Protein AF-A0A958H3H6-F1 (afdb_monomer_lite)

Sequence (353 aa):
DLYDGDAETQSLELVAISPRLEQQECDFCSGDFAAEGELLNAAPRQSARQQSAESVDNPIWQDIQTRWALLIYGETDDFYQIWLLGKPDLLVIDDWGRRIGYDQGEFVNEIPGAATTNMRIFQQSTGLDKDKSPVLRIPVGLSFEVIADATLMEEAGSSDISIIGPGYYLDVSDMYLEPGDVESIAIYIDKSRHQLTYYTDYSESPDIELGLETDEADYAMMVRATELTGEEDAFDIGLDTDTNEFILNTSYNTEPSTYEIYVLQIDDEGERVFGASDVVMEPDNTAYIPFTEFDEDAAALRVDFDYENDGEIDEMFELPDVTDEIDFYAEENAGDEQLEEDDSNIEEEDDGK

Secondary structure (DSSP, 8-state):
---EEETTTTEEE--------S----TT-------------------TTTT-------HHHHHHHHHHHHHHSSS-TTEEEEEEESSSEEEEEETTS-EEEEETTEEEE-STT-EEE---TT--S-S--TTSPPEEEEETT--EEEEEE-TT-SS-EEEEEEEE-SSEEEEEEEEEE-TT-EEEEEEEEETTEEEEEEE-SSSSPPEEEEEEE-SS-EEEEEEEEEE--STT-EEEEEEETTTTEEEEE-TT-SS-EEEEEEEEEE-SS-EEEEEEEEEEE-TT-EEEEETT-B-TT-SEEEEEEESTT-SS--EEEEEEB-TTT--TTHHHHHSSGGGSSGGG---------

Structure (mmCIF, N/CA/C/O backbone):
data_AF-A0A958H3H6-F1
#
_entry.id   AF-A0A958H3H6-F1
#
loop_
_atom_site.group_PDB
_atom_site.id
_atom_site.type_symbol
_atom_site.label_atom_id
_atom_site.label_alt_id
_atom_site.label_comp_id
_atom_site.label_asym_id
_atom_site.label_entity_id
_atom_site.label_seq_id
_atom_site.pdbx_PDB_ins_code
_atom_site.Cartn_x
_atom_site.Cartn_y
_atom_site.Cartn_z
_atom_site.occupancy
_atom_site.B_iso_or_equiv
_atom_site.auth_seq_id
_atom_site.auth_comp_id
_atom_site.auth_asym_id
_atom_site.auth_atom_id
_atom_site.pdbx_PDB_model_num
ATOM 1 N N . ASP A 1 1 ? 31.054 -15.228 35.091 1.00 47.91 1 ASP A N 1
ATOM 2 C CA . ASP A 1 1 ? 29.693 -15.085 35.627 1.00 47.91 1 ASP A CA 1
ATOM 3 C C . ASP A 1 1 ? 28.871 -14.297 34.630 1.00 47.91 1 ASP A C 1
ATOM 5 O O . ASP A 1 1 ? 29.399 -13.374 34.030 1.00 47.91 1 ASP A O 1
ATOM 9 N N . LEU A 1 2 ? 27.681 -14.812 34.324 1.00 56.22 2 LEU A N 1
ATOM 10 C CA . LEU A 1 2 ? 26.907 -14.532 33.106 1.00 56.22 2 LEU A CA 1
ATOM 11 C C . LEU A 1 2 ? 25.847 -13.434 33.314 1.00 56.22 2 LEU A C 1
ATOM 13 O O . LEU A 1 2 ? 25.102 -13.135 32.394 1.00 56.22 2 LEU A O 1
ATOM 17 N N . TYR A 1 3 ? 25.773 -12.869 34.519 1.00 57.75 3 TYR A N 1
ATOM 18 C CA . TYR A 1 3 ? 24.790 -11.870 34.927 1.00 57.75 3 TYR A CA 1
ATOM 19 C C . TYR A 1 3 ? 25.398 -11.029 36.054 1.00 57.75 3 TYR A C 1
ATOM 21 O O . TYR A 1 3 ? 25.974 -11.611 36.981 1.00 57.75 3 TYR A O 1
ATOM 29 N N . ASP A 1 4 ? 25.261 -9.704 35.981 1.00 56.41 4 ASP A N 1
ATOM 30 C CA . ASP A 1 4 ? 25.475 -8.799 37.114 1.00 56.41 4 ASP A CA 1
ATOM 31 C C . ASP A 1 4 ? 24.148 -8.102 37.437 1.00 56.41 4 ASP A C 1
ATOM 33 O O . ASP A 1 4 ? 23.373 -7.742 36.545 1.00 56.41 4 ASP A O 1
ATOM 37 N N . GLY A 1 5 ? 23.833 -8.001 38.721 1.00 73.88 5 GLY A N 1
ATOM 38 C CA . GLY A 1 5 ? 22.549 -7.487 39.168 1.00 73.88 5 GLY A CA 1
ATOM 39 C C . GLY A 1 5 ? 22.570 -7.079 40.630 1.00 73.88 5 GLY A C 1
ATOM 40 O O . GLY A 1 5 ? 23.199 -7.728 41.469 1.00 73.88 5 GLY A O 1
ATOM 41 N N . ASP A 1 6 ? 21.832 -6.014 40.930 1.00 72.44 6 ASP A N 1
ATOM 42 C CA . ASP A 1 6 ? 21.684 -5.460 42.271 1.00 72.44 6 ASP A CA 1
ATOM 43 C C . ASP A 1 6 ? 20.206 -5.513 42.685 1.00 72.44 6 ASP A C 1
ATOM 45 O O . ASP A 1 6 ? 19.305 -4.952 42.055 1.00 72.44 6 ASP A O 1
ATOM 49 N N . ALA A 1 7 ? 19.950 -6.257 43.761 1.00 69.88 7 ALA A N 1
ATOM 50 C CA . ALA A 1 7 ? 18.611 -6.488 44.280 1.00 69.88 7 ALA A CA 1
ATOM 51 C C . ALA A 1 7 ? 18.027 -5.270 45.017 1.00 69.88 7 ALA A C 1
ATOM 53 O O . ALA A 1 7 ? 16.809 -5.206 45.188 1.00 69.88 7 ALA A O 1
ATOM 54 N N . GLU A 1 8 ? 18.856 -4.323 45.466 1.00 56.41 8 GLU A N 1
ATOM 55 C CA . GLU A 1 8 ? 18.391 -3.090 46.109 1.00 56.41 8 GLU A CA 1
ATOM 56 C C . GLU A 1 8 ? 17.906 -2.068 45.077 1.00 56.41 8 GLU A C 1
ATOM 58 O O . GLU A 1 8 ? 16.905 -1.390 45.311 1.00 56.41 8 GLU A O 1
ATOM 63 N N . THR A 1 9 ? 18.560 -2.001 43.918 1.00 73.81 9 THR A N 1
ATOM 64 C CA . THR A 1 9 ? 18.190 -1.105 42.810 1.00 73.81 9 THR A CA 1
ATOM 65 C C . THR A 1 9 ? 17.225 -1.744 41.812 1.00 73.81 9 THR A C 1
ATOM 67 O O . THR A 1 9 ? 16.696 -1.046 40.953 1.00 73.81 9 THR A O 1
ATOM 70 N N . GLN A 1 10 ? 16.983 -3.056 41.920 1.00 69.88 10 GLN A N 1
ATOM 71 C CA . GLN A 1 10 ? 16.228 -3.859 40.949 1.00 69.88 10 GLN A CA 1
ATOM 72 C C . GLN A 1 10 ? 16.789 -3.781 39.521 1.00 69.88 10 GLN A C 1
ATOM 74 O O . GLN A 1 10 ? 16.056 -3.990 38.555 1.00 69.88 10 GLN A O 1
ATOM 79 N N . SER A 1 11 ? 18.089 -3.511 39.377 1.00 57.59 11 SER A N 1
ATOM 80 C CA . SER A 1 11 ? 18.752 -3.501 38.077 1.00 57.59 11 SER A CA 1
ATOM 81 C C . SER A 1 11 ? 19.343 -4.872 37.768 1.00 57.59 11 SER A C 1
ATOM 83 O O . SER A 1 11 ? 20.064 -5.453 38.583 1.00 57.59 11 SER A O 1
ATOM 85 N N . LEU A 1 12 ? 19.052 -5.372 36.571 1.00 67.06 12 LEU A N 1
ATOM 86 C CA . LEU A 1 12 ? 19.686 -6.543 35.981 1.00 67.06 12 LEU A CA 1
ATOM 87 C C . LEU A 1 12 ? 20.314 -6.099 34.665 1.00 67.06 12 LEU A C 1
ATOM 89 O O . LEU A 1 12 ? 19.598 -5.647 33.774 1.00 67.06 12 LEU A O 1
ATOM 93 N N . GLU A 1 13 ? 21.632 -6.225 34.550 1.00 51.16 13 GLU A N 1
ATOM 94 C CA . GLU A 1 13 ? 22.343 -5.887 33.323 1.00 51.16 13 GLU A CA 1
ATOM 95 C C . GLU A 1 13 ? 22.643 -7.171 32.543 1.00 51.16 13 GLU A C 1
ATOM 97 O O . GLU A 1 13 ? 23.326 -8.083 33.020 1.00 51.16 13 GLU A O 1
ATOM 102 N N . LEU A 1 14 ? 22.081 -7.256 31.336 1.00 55.03 14 LEU A N 1
ATOM 103 C CA . LEU A 1 14 ? 22.316 -8.342 30.391 1.00 55.03 14 LEU A CA 1
ATOM 104 C C . LEU A 1 14 ? 23.214 -7.812 29.279 1.00 55.03 14 LEU A C 1
ATOM 106 O O . LEU A 1 14 ? 22.742 -7.153 28.358 1.00 55.03 14 LEU A O 1
ATOM 110 N N . VAL A 1 15 ? 24.512 -8.098 29.354 1.00 51.50 15 VAL A N 1
ATOM 111 C CA . VAL A 1 15 ? 25.421 -7.754 28.258 1.00 51.50 15 VAL A CA 1
ATOM 112 C C . VAL A 1 15 ? 25.295 -8.831 27.184 1.00 51.50 15 VAL A C 1
ATOM 114 O O . VAL A 1 15 ? 25.621 -9.998 27.427 1.00 51.50 15 VAL A O 1
ATOM 117 N N . ALA A 1 16 ? 24.825 -8.454 25.995 1.00 42.84 16 ALA A N 1
ATOM 118 C CA . ALA A 1 16 ? 24.859 -9.325 24.829 1.00 42.84 16 ALA A CA 1
ATOM 119 C C . ALA A 1 16 ? 26.327 -9.597 24.461 1.00 42.84 16 ALA A C 1
ATOM 121 O O . ALA A 1 16 ? 27.015 -8.764 23.875 1.00 42.84 16 ALA A O 1
ATOM 122 N N . ILE A 1 17 ? 26.841 -10.766 24.844 1.00 45.38 17 ILE A N 1
ATOM 123 C CA . ILE A 1 17 ? 28.084 -11.279 24.268 1.00 45.38 17 ILE A CA 1
ATOM 124 C C . ILE A 1 17 ? 27.802 -11.589 22.799 1.00 45.38 17 ILE A C 1
ATOM 126 O O . ILE A 1 17 ? 26.874 -12.338 22.504 1.00 45.38 17 ILE A O 1
ATOM 130 N N . SER A 1 18 ? 28.588 -10.977 21.911 1.00 47.47 18 SER A N 1
ATOM 131 C CA . SER A 1 18 ? 28.512 -11.065 20.449 1.00 47.47 18 SER A CA 1
ATOM 132 C C . SER A 1 18 ? 28.069 -12.450 19.949 1.00 47.47 18 SER A C 1
ATOM 134 O O . SER A 1 18 ? 28.518 -13.457 20.516 1.00 47.47 18 SER A O 1
ATOM 136 N N . PRO A 1 19 ? 27.238 -12.535 18.890 1.00 40.19 19 PRO A N 1
ATOM 137 C CA . PRO A 1 19 ? 26.750 -13.809 18.375 1.00 40.19 19 PRO A CA 1
ATOM 138 C C . PRO A 1 19 ? 27.934 -14.736 18.082 1.00 40.19 19 PRO A C 1
ATOM 140 O O . PRO A 1 19 ? 28.814 -14.436 17.275 1.00 40.19 19 PRO A O 1
ATOM 143 N N . ARG A 1 20 ? 27.993 -15.869 18.789 1.00 43.00 20 ARG A N 1
ATOM 144 C CA . ARG A 1 20 ? 28.963 -16.920 18.486 1.00 43.00 20 ARG A CA 1
ATOM 145 C C . ARG A 1 20 ? 28.540 -17.549 17.161 1.00 43.00 20 ARG A C 1
ATOM 147 O O . ARG A 1 20 ? 27.604 -18.335 17.141 1.00 43.00 20 ARG A O 1
ATOM 154 N N . LEU A 1 21 ? 29.253 -17.228 16.083 1.00 50.47 21 LEU A N 1
ATOM 155 C CA . LEU A 1 21 ? 29.109 -17.820 14.742 1.00 50.47 21 LEU A CA 1
ATOM 156 C C . LEU A 1 21 ? 29.530 -19.304 14.661 1.00 50.47 21 LEU A C 1
ATOM 158 O O . LEU A 1 21 ? 29.731 -19.839 13.575 1.00 50.47 21 LEU A O 1
ATOM 162 N N . GLU A 1 22 ? 29.664 -19.996 15.791 1.00 50.41 22 GLU A N 1
ATOM 163 C CA . GLU A 1 22 ? 29.976 -21.422 15.818 1.00 50.41 22 GLU A CA 1
ATOM 164 C C . GLU A 1 22 ? 28.814 -22.200 16.433 1.00 50.41 22 GLU A C 1
ATOM 166 O O . GLU A 1 22 ? 28.300 -21.864 17.505 1.00 50.41 22 GLU A O 1
ATOM 171 N N . GLN A 1 23 ? 28.415 -23.263 15.732 1.00 53.94 23 GLN A N 1
ATOM 172 C CA . GLN A 1 23 ? 27.419 -24.229 16.173 1.00 53.94 23 GLN A CA 1
ATOM 173 C C . GLN A 1 23 ? 27.830 -24.784 17.542 1.00 53.94 23 GLN A C 1
ATOM 175 O O . GLN A 1 23 ? 28.865 -25.437 17.671 1.00 53.94 23 GLN A O 1
ATOM 180 N N . GLN A 1 24 ? 27.043 -24.500 18.582 1.00 58.28 24 GLN A N 1
ATOM 181 C CA . GLN A 1 24 ? 27.364 -24.976 19.925 1.00 58.28 24 GLN A CA 1
ATOM 182 C C . GLN A 1 24 ? 27.271 -26.503 19.977 1.00 58.28 24 GLN A C 1
ATOM 184 O O . GLN A 1 24 ? 26.258 -27.086 19.584 1.00 58.28 24 GLN A O 1
ATOM 189 N N . GLU A 1 25 ? 28.325 -27.150 20.481 1.00 55.81 25 GLU A N 1
ATOM 190 C CA . GLU A 1 25 ? 28.303 -28.581 20.780 1.00 55.81 25 GLU A CA 1
ATOM 191 C C . GLU A 1 25 ? 27.166 -28.875 21.768 1.00 55.81 25 GLU A C 1
ATOM 193 O O . GLU A 1 25 ? 27.157 -28.424 22.914 1.00 55.81 25 GLU A O 1
ATOM 198 N N . CYS A 1 26 ? 26.167 -29.625 21.305 1.00 67.06 26 CYS A N 1
ATOM 199 C CA . CYS A 1 26 ? 25.044 -30.043 22.127 1.00 67.06 26 CYS A CA 1
ATOM 200 C C . CYS A 1 26 ? 25.456 -31.226 23.017 1.00 67.06 26 CYS A C 1
ATOM 202 O O . CYS A 1 26 ? 25.324 -32.388 22.626 1.00 67.06 26 CYS A O 1
ATOM 204 N N . ASP A 1 27 ? 25.888 -30.946 24.247 1.00 59.41 27 ASP A N 1
ATOM 205 C CA . ASP A 1 27 ? 26.256 -31.972 25.241 1.00 59.41 27 ASP A CA 1
ATOM 206 C C . ASP A 1 27 ? 25.100 -32.935 25.601 1.00 59.41 27 ASP A C 1
ATOM 208 O O . ASP A 1 27 ? 25.325 -34.032 26.116 1.00 59.41 27 ASP A O 1
ATOM 212 N N . PHE A 1 28 ? 23.851 -32.567 25.293 1.00 66.38 28 PHE A N 1
ATOM 213 C CA . PHE A 1 28 ? 22.654 -33.364 25.591 1.00 66.38 28 PHE A CA 1
ATOM 214 C C . PHE A 1 28 ? 22.126 -34.182 24.405 1.00 66.38 28 PHE A C 1
ATOM 216 O O . PHE A 1 28 ? 21.201 -34.975 24.573 1.00 66.38 28 PHE A O 1
ATOM 223 N N . CYS A 1 29 ? 22.722 -34.039 23.220 1.00 67.69 29 CYS A N 1
ATOM 224 C CA . CYS A 1 29 ? 22.257 -34.702 22.003 1.00 67.69 29 CYS A CA 1
ATOM 225 C C . CYS A 1 29 ? 22.839 -36.121 21.812 1.00 67.69 29 CYS A C 1
ATOM 227 O O . CYS A 1 29 ? 22.539 -36.784 20.825 1.00 67.69 29 CYS A O 1
ATOM 229 N N . SER A 1 30 ? 23.631 -36.632 22.762 1.00 55.44 30 SER A N 1
ATOM 230 C CA . SER A 1 30 ? 24.248 -37.972 22.702 1.00 55.44 30 SER A CA 1
ATOM 231 C C . SER A 1 30 ? 23.379 -39.105 23.284 1.00 55.44 30 SER A C 1
ATOM 233 O O . SER A 1 30 ? 23.883 -40.155 23.684 1.00 55.44 30 SER A O 1
ATOM 235 N N . GLY A 1 31 ? 22.056 -38.923 23.328 1.00 50.53 31 GLY A N 1
ATOM 236 C CA . GLY A 1 31 ? 21.114 -39.973 23.713 1.00 50.53 31 GLY A CA 1
ATOM 237 C C . GLY A 1 31 ? 20.704 -40.838 22.522 1.00 50.53 31 GLY A C 1
ATOM 238 O O . GLY A 1 31 ? 19.871 -40.417 21.726 1.00 50.53 31 GLY A O 1
ATOM 239 N N . ASP A 1 32 ? 21.254 -42.052 22.434 1.00 54.94 32 ASP A N 1
ATOM 240 C CA . ASP A 1 32 ? 20.860 -43.103 21.484 1.00 54.94 32 ASP A CA 1
ATOM 241 C C . ASP A 1 32 ? 19.343 -43.383 21.530 1.00 54.94 32 ASP A C 1
ATOM 243 O O . ASP A 1 32 ? 18.858 -44.203 22.314 1.00 54.94 32 ASP A O 1
ATOM 247 N N . PHE A 1 33 ? 18.592 -42.754 20.630 1.00 45.00 33 PHE A N 1
ATOM 248 C CA . PHE A 1 33 ? 17.278 -43.224 20.205 1.00 45.00 33 PHE A CA 1
ATOM 249 C C . PHE A 1 33 ? 17.356 -43.604 18.730 1.00 45.00 33 PHE A C 1
ATOM 251 O O . PHE A 1 33 ? 17.056 -42.823 17.833 1.00 45.00 33 PHE A O 1
ATOM 258 N N . ALA A 1 34 ? 17.775 -44.844 18.484 1.00 46.44 34 ALA A N 1
ATOM 259 C CA . ALA A 1 34 ? 17.597 -45.485 17.195 1.00 46.44 34 ALA A CA 1
ATOM 260 C C . ALA A 1 34 ? 16.100 -45.764 16.974 1.00 46.44 34 ALA A C 1
ATOM 262 O O . ALA A 1 34 ? 15.526 -46.657 17.601 1.00 46.44 34 ALA A O 1
ATOM 263 N N . ALA A 1 35 ? 15.479 -45.014 16.067 1.00 44.25 35 ALA A N 1
ATOM 264 C CA . ALA A 1 35 ? 14.239 -45.401 15.412 1.00 44.25 35 ALA A CA 1
ATOM 265 C C . ALA A 1 35 ? 14.406 -45.168 13.907 1.00 44.25 35 ALA A C 1
ATOM 267 O O . ALA A 1 35 ? 14.536 -44.040 13.442 1.00 44.25 35 ALA A O 1
ATOM 268 N N . GLU A 1 36 ? 14.465 -46.274 13.169 1.00 41.97 36 GLU A N 1
ATOM 269 C CA . GLU A 1 36 ? 14.496 -46.312 11.712 1.00 41.97 36 GLU A CA 1
ATOM 270 C C . GLU A 1 36 ? 13.183 -45.748 11.150 1.00 41.97 36 GLU A C 1
ATOM 272 O O . GLU A 1 36 ? 12.098 -46.256 11.439 1.00 41.97 36 GLU A O 1
ATOM 277 N N . GLY A 1 37 ? 13.294 -44.706 10.332 1.00 35.06 37 GLY A N 1
ATOM 278 C CA . GLY A 1 37 ? 12.193 -44.128 9.573 1.00 35.06 37 GLY A CA 1
ATOM 279 C C . GLY A 1 37 ? 12.745 -43.251 8.458 1.00 35.06 37 GLY A C 1
ATOM 280 O O . GLY A 1 37 ? 13.055 -42.089 8.687 1.00 35.06 37 GLY A O 1
ATOM 281 N N . GLU A 1 38 ? 12.903 -43.829 7.266 1.00 44.53 38 GLU A N 1
ATOM 282 C CA . GLU A 1 38 ? 13.168 -43.104 6.019 1.00 44.53 38 GLU A CA 1
ATOM 283 C C . GLU A 1 38 ? 12.061 -42.072 5.768 1.00 44.53 38 GLU A C 1
ATOM 285 O O . GLU A 1 38 ? 10.958 -42.432 5.355 1.00 44.53 38 GLU A O 1
ATOM 290 N N . LEU A 1 39 ? 12.367 -40.792 5.974 1.00 34.66 39 LEU A N 1
ATOM 291 C CA . LEU A 1 39 ? 11.635 -39.670 5.395 1.00 34.66 39 LEU A CA 1
ATOM 292 C C . LEU A 1 39 ? 12.632 -38.608 4.921 1.00 34.66 39 LEU A C 1
ATOM 294 O O . LEU A 1 39 ? 13.698 -38.410 5.495 1.00 34.66 39 LEU A O 1
ATOM 298 N N . LEU A 1 40 ? 12.277 -38.015 3.788 1.00 36.44 40 LEU A N 1
ATOM 299 C CA . LEU A 1 40 ? 13.056 -37.133 2.931 1.00 36.44 40 LEU A CA 1
ATOM 300 C C . LEU A 1 40 ? 13.650 -35.938 3.697 1.00 36.44 40 LEU A C 1
ATOM 302 O O . LEU A 1 40 ? 12.915 -35.121 4.242 1.00 36.44 40 LEU A O 1
ATOM 306 N N . ASN A 1 41 ? 14.979 -35.812 3.677 1.00 31.55 41 ASN A N 1
ATOM 307 C CA . ASN A 1 41 ? 15.684 -34.607 4.109 1.00 31.55 41 ASN A CA 1
ATOM 308 C C . ASN A 1 41 ? 15.435 -33.477 3.097 1.00 31.55 41 ASN A C 1
ATOM 310 O O . ASN A 1 41 ? 16.077 -33.441 2.046 1.00 31.55 41 ASN A O 1
ATOM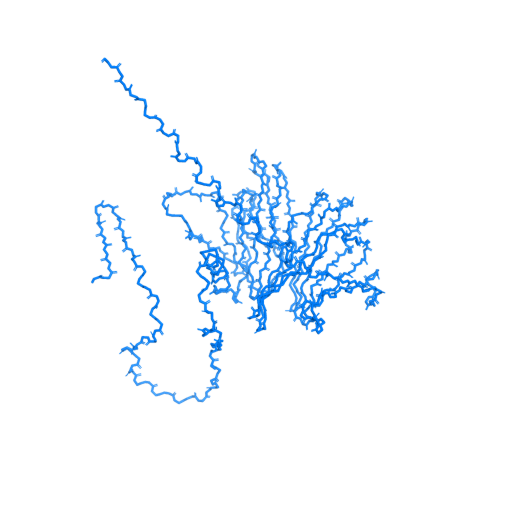 314 N N . ALA A 1 42 ? 14.545 -32.544 3.428 1.00 34.09 42 ALA A N 1
ATOM 315 C CA . ALA A 1 42 ? 14.672 -31.164 2.976 1.00 34.09 42 ALA A CA 1
ATOM 316 C C . ALA A 1 42 ? 15.618 -30.463 3.961 1.00 34.09 42 ALA A C 1
ATOM 318 O O . ALA A 1 42 ? 15.320 -30.358 5.149 1.00 34.09 42 ALA A O 1
ATOM 319 N N . ALA A 1 43 ? 16.802 -30.079 3.490 1.00 31.81 43 ALA A N 1
ATOM 320 C CA . ALA A 1 43 ? 17.715 -29.254 4.269 1.00 31.81 43 ALA A CA 1
ATOM 321 C C . ALA A 1 43 ? 17.153 -27.821 4.358 1.00 31.81 43 ALA A C 1
ATOM 323 O O . ALA A 1 43 ? 16.625 -27.340 3.352 1.00 31.81 43 ALA A O 1
ATOM 324 N N . PRO A 1 44 ? 17.281 -27.126 5.502 1.00 33.31 44 PRO A N 1
ATOM 325 C CA . PRO A 1 44 ? 17.027 -25.692 5.551 1.00 33.31 44 PRO A CA 1
ATOM 326 C C . PRO A 1 44 ? 18.001 -24.982 4.600 1.00 33.31 44 PRO A C 1
ATOM 328 O O . PRO A 1 44 ? 19.210 -25.230 4.635 1.00 33.31 44 PRO A O 1
ATOM 331 N N . ARG A 1 45 ? 17.458 -24.143 3.711 1.00 38.44 45 ARG A N 1
ATOM 332 C CA . ARG A 1 45 ? 18.225 -23.288 2.800 1.00 38.44 45 ARG A CA 1
ATOM 333 C C . ARG A 1 45 ? 18.921 -22.212 3.635 1.00 38.44 45 ARG A C 1
ATOM 335 O O . ARG A 1 45 ? 18.307 -21.225 4.005 1.00 38.44 45 ARG A O 1
ATOM 342 N N . GLN A 1 46 ? 20.195 -22.414 3.954 1.00 34.88 46 GLN A N 1
ATOM 343 C CA . GLN A 1 46 ? 21.077 -21.298 4.284 1.00 34.88 46 GLN A CA 1
ATOM 344 C C . GLN A 1 46 ? 21.534 -20.693 2.955 1.00 34.88 46 GLN A C 1
ATOM 346 O O . GLN A 1 46 ? 22.229 -21.362 2.185 1.00 34.88 46 GLN A O 1
ATOM 351 N N . SER A 1 47 ? 21.089 -19.474 2.655 1.00 40.28 47 SER A N 1
ATOM 352 C CA . SER A 1 47 ? 21.549 -18.719 1.492 1.00 40.28 47 SER A CA 1
ATOM 353 C C . SER A 1 47 ? 23.050 -18.432 1.623 1.00 40.28 47 SER A C 1
ATOM 355 O O . SER A 1 47 ? 23.588 -18.163 2.697 1.00 40.28 47 SER A O 1
ATOM 357 N N . ALA A 1 48 ? 23.766 -18.548 0.507 1.00 37.34 48 ALA A N 1
ATOM 358 C CA . ALA A 1 48 ? 25.221 -18.444 0.440 1.00 37.34 48 ALA A CA 1
ATOM 359 C C . ALA A 1 48 ? 25.745 -16.987 0.408 1.00 37.34 48 ALA A C 1
ATOM 361 O O . ALA A 1 48 ? 26.900 -16.777 0.044 1.00 37.34 48 ALA A O 1
ATOM 362 N N . ARG A 1 49 ? 24.941 -15.981 0.793 1.00 44.88 49 ARG A N 1
ATOM 363 C CA . ARG A 1 49 ? 25.302 -14.546 0.712 1.00 44.88 49 ARG A CA 1
ATOM 364 C C . ARG A 1 49 ? 26.128 -14.018 1.902 1.00 44.88 49 ARG A C 1
ATOM 366 O O . ARG A 1 49 ? 26.571 -12.878 1.886 1.00 44.88 49 ARG A O 1
ATOM 373 N N . GLN A 1 50 ? 26.455 -14.840 2.903 1.00 39.19 50 GLN A N 1
ATOM 374 C CA . GLN A 1 50 ? 27.143 -14.372 4.120 1.00 39.19 50 GLN A CA 1
ATOM 375 C C . GLN A 1 50 ? 28.669 -14.129 3.990 1.00 39.19 50 GLN A C 1
ATOM 377 O O . GLN A 1 50 ? 29.347 -14.012 5.009 1.00 39.19 50 GLN A O 1
ATOM 382 N N . GLN A 1 51 ? 29.254 -14.093 2.782 1.00 35.44 51 GLN A N 1
ATOM 383 C CA . GLN A 1 51 ? 30.722 -14.021 2.622 1.00 35.44 51 GLN A CA 1
ATOM 384 C C . GLN A 1 51 ? 31.288 -12.927 1.699 1.00 35.44 51 GLN A C 1
ATOM 386 O O . GLN A 1 51 ? 32.501 -12.936 1.491 1.00 35.44 51 GLN A O 1
ATOM 391 N N . SER A 1 52 ? 30.511 -11.957 1.204 1.00 38.38 52 SER A N 1
ATOM 392 C CA . SER A 1 52 ? 31.089 -10.883 0.363 1.00 38.38 52 SER A CA 1
ATOM 393 C C . SER A 1 52 ? 30.707 -9.440 0.692 1.00 38.38 52 SER A C 1
ATOM 395 O O . SER A 1 52 ? 31.112 -8.555 -0.055 1.00 38.38 52 SER A O 1
ATOM 397 N N . ALA A 1 53 ? 30.044 -9.156 1.814 1.00 37.09 53 ALA A N 1
ATOM 398 C CA . ALA A 1 53 ? 29.934 -7.776 2.288 1.00 37.09 53 ALA A CA 1
ATOM 399 C C . ALA A 1 53 ? 31.279 -7.333 2.896 1.00 37.09 53 ALA A C 1
ATOM 401 O O . ALA A 1 53 ? 31.560 -7.554 4.077 1.00 37.09 53 ALA A O 1
ATOM 402 N N . GLU A 1 54 ? 32.158 -6.760 2.070 1.00 35.50 54 GLU A N 1
ATOM 403 C CA . GLU A 1 54 ? 33.210 -5.881 2.576 1.00 35.50 54 GLU A CA 1
ATOM 404 C C . GLU A 1 54 ? 32.539 -4.733 3.346 1.00 35.50 54 GLU A C 1
ATOM 406 O O . GLU A 1 54 ? 31.544 -4.164 2.909 1.00 35.50 54 GLU A O 1
ATOM 411 N N . SER A 1 55 ? 33.062 -4.459 4.538 1.00 39.91 55 SER A N 1
ATOM 412 C CA . SER A 1 55 ? 32.518 -3.551 5.546 1.00 39.91 55 SER A CA 1
ATOM 413 C C . SER A 1 55 ? 32.141 -2.177 4.986 1.00 39.91 55 SER A C 1
ATOM 415 O O . SER A 1 55 ? 33.014 -1.331 4.766 1.00 39.91 55 SER A O 1
ATOM 417 N N . VAL A 1 56 ? 30.842 -1.928 4.850 1.00 39.19 56 VAL A N 1
ATOM 418 C CA . VAL A 1 56 ? 30.299 -0.572 4.862 1.00 39.19 56 VAL A CA 1
ATOM 419 C C . VAL A 1 56 ? 30.095 -0.215 6.336 1.00 39.19 56 VAL A C 1
ATOM 421 O O . VAL A 1 56 ? 29.103 -0.592 6.952 1.00 39.19 56 VAL A O 1
ATOM 424 N N . ASP A 1 57 ? 31.084 0.452 6.937 1.00 36.78 57 ASP A N 1
ATOM 425 C CA . ASP A 1 57 ? 30.996 1.040 8.285 1.00 36.78 57 ASP A CA 1
ATOM 426 C C . ASP A 1 57 ? 30.083 2.282 8.245 1.00 36.78 57 ASP A C 1
ATOM 428 O O . ASP A 1 57 ? 30.523 3.407 8.482 1.00 36.78 57 ASP A O 1
ATOM 432 N N . ASN A 1 58 ? 28.816 2.099 7.877 1.00 40.19 58 ASN A N 1
ATOM 433 C CA . ASN A 1 58 ? 27.814 3.151 7.939 1.00 40.19 58 ASN A CA 1
ATOM 434 C C . ASN A 1 58 ? 26.700 2.705 8.912 1.00 40.19 58 ASN A C 1
ATOM 436 O O . ASN A 1 58 ? 26.017 1.719 8.635 1.00 40.19 58 ASN A O 1
ATOM 440 N N . PRO A 1 59 ? 26.548 3.378 10.071 1.00 36.97 59 PRO A N 1
ATOM 441 C CA . PRO A 1 59 ? 25.608 2.988 11.127 1.00 36.97 59 PRO A CA 1
ATOM 442 C C . PRO A 1 59 ? 24.139 2.981 10.675 1.00 36.97 59 PRO A C 1
ATOM 444 O O . PRO A 1 59 ? 23.351 2.235 11.247 1.00 36.97 59 PRO A O 1
ATOM 447 N N . ILE A 1 60 ? 23.802 3.711 9.608 1.00 41.53 60 ILE A N 1
ATOM 448 C CA . ILE A 1 60 ? 22.465 3.765 8.993 1.00 41.53 60 ILE A CA 1
ATOM 449 C C . ILE A 1 60 ? 22.060 2.387 8.437 1.00 41.53 60 ILE A C 1
ATOM 451 O O . ILE A 1 60 ? 20.951 1.910 8.661 1.00 41.53 60 ILE A O 1
ATOM 455 N N . TRP A 1 61 ? 23.007 1.660 7.832 1.00 38.12 61 TRP A N 1
ATOM 456 C CA . TRP A 1 61 ? 22.763 0.308 7.312 1.00 38.12 61 TRP A CA 1
ATOM 457 C C . TRP A 1 61 ? 22.549 -0.725 8.412 1.00 38.12 61 TRP A C 1
ATOM 459 O O . TRP A 1 61 ? 21.911 -1.748 8.176 1.00 38.12 61 TRP A O 1
ATOM 469 N N . GLN A 1 62 ? 23.075 -0.480 9.615 1.00 40.56 62 GLN A N 1
ATOM 470 C CA . GLN A 1 62 ? 22.831 -1.370 10.742 1.00 40.56 62 GLN A CA 1
ATOM 471 C C . GLN A 1 62 ? 21.425 -1.183 11.304 1.00 40.56 62 GLN A C 1
ATOM 473 O O . GLN A 1 62 ? 20.849 -2.183 11.715 1.00 40.56 62 GLN A O 1
ATOM 478 N N . ASP A 1 63 ? 20.853 0.023 11.296 1.00 44.53 63 ASP A N 1
ATOM 479 C CA . ASP A 1 63 ? 19.494 0.252 11.804 1.00 44.53 63 ASP A CA 1
ATOM 480 C C . ASP A 1 63 ? 18.423 -0.260 10.830 1.00 44.53 63 ASP A C 1
ATOM 482 O O . ASP A 1 63 ? 17.537 -1.012 11.237 1.00 44.53 63 ASP A O 1
ATOM 486 N N . ILE A 1 64 ? 18.596 -0.014 9.526 1.00 43.69 64 ILE A N 1
ATOM 487 C CA . ILE A 1 64 ? 17.706 -0.518 8.466 1.00 43.69 64 ILE A CA 1
ATOM 488 C C . ILE A 1 64 ? 17.780 -2.044 8.377 1.00 43.69 64 ILE A C 1
ATOM 490 O O . ILE A 1 64 ? 16.751 -2.706 8.488 1.00 43.69 64 ILE A O 1
ATOM 494 N N . GLN A 1 65 ? 18.976 -2.652 8.315 1.00 47.09 65 GLN A N 1
ATOM 495 C CA . GLN A 1 65 ? 19.070 -4.117 8.391 1.00 47.09 65 GLN A CA 1
ATOM 496 C C . GLN A 1 65 ? 18.533 -4.663 9.713 1.00 47.09 65 GLN A C 1
ATOM 498 O O . GLN A 1 65 ? 18.056 -5.788 9.732 1.00 47.09 65 GLN A O 1
ATOM 503 N N . THR A 1 66 ? 18.578 -3.910 10.815 1.00 45.09 66 THR A N 1
ATOM 504 C CA . THR A 1 66 ? 18.000 -4.361 12.086 1.00 45.09 66 THR A CA 1
ATOM 505 C C . THR A 1 66 ? 16.473 -4.276 12.065 1.00 45.09 66 THR A C 1
ATOM 507 O O . THR A 1 66 ? 15.845 -5.233 12.509 1.00 45.09 66 THR A O 1
ATOM 510 N N . ARG A 1 67 ? 15.857 -3.224 11.503 1.00 49.97 67 ARG A N 1
ATOM 511 C CA . ARG A 1 67 ? 14.394 -3.122 11.327 1.00 49.97 67 ARG A CA 1
ATOM 512 C C . ARG A 1 67 ? 13.895 -4.156 10.320 1.00 49.97 67 ARG A C 1
ATOM 514 O O . ARG A 1 67 ? 13.035 -4.951 10.683 1.00 49.97 67 ARG A O 1
ATOM 521 N N . TRP A 1 68 ? 14.507 -4.267 9.143 1.00 48.09 68 TRP A N 1
ATOM 522 C CA . TRP A 1 68 ? 14.179 -5.290 8.143 1.00 48.09 68 TRP A CA 1
ATOM 523 C C . TRP A 1 68 ? 14.413 -6.714 8.675 1.00 48.09 68 TRP A C 1
ATOM 525 O O . TRP A 1 68 ? 13.529 -7.567 8.574 1.00 48.09 68 TRP A O 1
ATOM 535 N N . ALA A 1 69 ? 15.534 -6.978 9.362 1.00 45.22 69 ALA A N 1
ATOM 536 C CA . ALA A 1 69 ? 15.782 -8.297 9.950 1.00 45.22 69 ALA A CA 1
ATOM 537 C C . ALA A 1 69 ? 14.870 -8.625 11.151 1.00 45.22 69 ALA A C 1
ATOM 539 O O . ALA A 1 69 ? 14.685 -9.799 11.465 1.00 45.22 69 ALA A O 1
ATOM 540 N N . LEU A 1 70 ? 14.285 -7.635 11.838 1.00 45.28 70 LEU A N 1
ATOM 541 C CA . LEU A 1 70 ? 13.302 -7.859 12.912 1.00 45.28 70 LEU A CA 1
ATOM 542 C C . LEU A 1 70 ? 11.859 -7.944 12.402 1.00 45.28 70 LEU A C 1
ATOM 544 O O . LEU A 1 70 ? 11.065 -8.669 13.004 1.00 45.28 70 LEU A O 1
ATOM 548 N N . LEU A 1 71 ? 11.522 -7.231 11.325 1.00 49.50 71 LEU A N 1
ATOM 549 C CA . LEU A 1 71 ? 10.189 -7.224 10.718 1.00 49.50 71 LEU A CA 1
ATOM 550 C C . LEU A 1 71 ? 9.948 -8.502 9.896 1.00 49.50 71 LEU A C 1
ATOM 552 O O . LEU A 1 71 ? 8.865 -9.075 9.989 1.00 49.50 71 LEU A O 1
ATOM 556 N N . ILE A 1 72 ? 10.966 -9.013 9.192 1.00 50.38 72 ILE A N 1
ATOM 557 C CA . ILE A 1 72 ? 10.807 -10.130 8.242 1.00 50.38 72 ILE A CA 1
ATOM 558 C C . ILE A 1 72 ? 11.146 -11.505 8.852 1.00 50.38 72 ILE A C 1
ATOM 560 O O . ILE A 1 72 ? 10.506 -12.497 8.519 1.00 50.38 72 ILE A O 1
ATOM 564 N N . TYR A 1 73 ? 12.067 -11.603 9.822 1.00 47.38 73 TYR A N 1
ATOM 565 C CA . TYR A 1 73 ? 12.463 -12.905 10.410 1.00 47.38 73 TYR A CA 1
ATOM 566 C C . TYR A 1 73 ? 11.652 -13.313 11.655 1.00 47.38 73 TYR A C 1
ATOM 568 O O . TYR A 1 73 ? 12.015 -14.255 12.371 1.00 47.38 73 TYR A O 1
ATOM 576 N N . GLY A 1 74 ? 10.555 -12.607 11.938 1.00 48.88 74 GLY A N 1
ATOM 577 C CA . GLY A 1 74 ? 9.540 -13.052 12.889 1.00 48.88 74 GLY A CA 1
ATOM 578 C C . GLY A 1 74 ? 8.718 -14.206 12.313 1.00 48.88 74 GLY A C 1
ATOM 579 O O . GLY A 1 74 ? 8.590 -14.348 11.109 1.00 48.88 74 GLY A O 1
ATOM 580 N N . GLU A 1 75 ? 8.143 -15.041 13.174 1.00 51.19 75 GLU A N 1
ATOM 581 C CA . GLU A 1 75 ? 7.265 -16.173 12.829 1.00 51.19 75 GLU A CA 1
ATOM 582 C C . GLU A 1 75 ? 5.926 -15.659 12.218 1.00 51.19 75 GLU A C 1
ATOM 584 O O . GLU A 1 75 ? 4.870 -15.708 12.861 1.00 51.19 75 GLU A O 1
ATOM 589 N N . THR A 1 76 ? 5.977 -15.057 11.021 1.00 60.69 76 THR A N 1
ATOM 590 C CA . THR A 1 76 ? 4.841 -14.467 10.278 1.00 60.69 76 THR A CA 1
ATOM 591 C C . THR A 1 76 ? 4.144 -15.468 9.368 1.00 60.69 76 THR A C 1
ATOM 593 O O . THR A 1 76 ? 3.043 -15.178 8.912 1.00 60.69 76 THR A O 1
ATOM 596 N N . ASP A 1 77 ? 4.701 -16.669 9.178 1.00 73.44 77 ASP A N 1
ATOM 597 C CA . ASP A 1 77 ? 4.143 -17.707 8.294 1.00 73.44 77 ASP A CA 1
ATOM 598 C C . ASP A 1 77 ? 2.650 -17.994 8.545 1.00 73.44 77 ASP A C 1
ATOM 600 O O . ASP A 1 77 ? 1.915 -18.340 7.622 1.00 73.44 77 ASP A O 1
ATOM 604 N N . ASP A 1 78 ? 2.189 -17.822 9.789 1.00 90.19 78 ASP A N 1
ATOM 605 C CA . ASP A 1 78 ? 0.807 -18.091 10.191 1.00 90.19 78 ASP A CA 1
ATOM 606 C C . ASP A 1 78 ? -0.060 -16.826 10.361 1.00 90.19 78 ASP A C 1
ATOM 608 O O . ASP A 1 78 ? -1.288 -16.939 10.463 1.00 90.19 78 ASP A O 1
ATOM 612 N N . PHE A 1 79 ? 0.536 -15.626 10.429 1.00 93.50 79 PHE A N 1
ATOM 613 C CA . PHE A 1 79 ? -0.189 -14.387 10.734 1.00 93.50 79 PHE A CA 1
ATOM 614 C C . PHE A 1 79 ? 0.359 -13.156 10.009 1.00 93.50 79 PHE A C 1
ATOM 616 O O . PHE A 1 79 ? 1.554 -12.881 10.078 1.00 93.50 79 PHE A O 1
ATOM 623 N N . TYR A 1 80 ? -0.548 -12.322 9.498 1.00 94.44 80 TYR A N 1
ATOM 624 C CA . TYR A 1 80 ? -0.270 -10.907 9.276 1.00 94.44 80 TYR A CA 1
ATOM 625 C C . TYR A 1 80 ? -0.076 -10.201 10.617 1.00 94.44 80 TYR A C 1
ATOM 627 O O . TYR A 1 80 ? -0.855 -10.427 11.551 1.00 94.44 80 TYR A O 1
ATOM 635 N N . GLN A 1 81 ? 0.929 -9.337 10.716 1.00 94.75 81 GLN A N 1
ATOM 636 C CA . GLN A 1 81 ? 1.068 -8.387 11.817 1.00 94.75 81 GLN A CA 1
ATOM 637 C C . GLN A 1 81 ? 0.627 -7.010 11.345 1.00 94.75 81 GLN A C 1
ATOM 639 O O . GLN A 1 81 ? 1.114 -6.548 10.323 1.00 94.75 81 GLN A O 1
ATOM 644 N N . ILE A 1 82 ? -0.260 -6.360 12.090 1.00 95.88 82 ILE A N 1
ATOM 645 C CA . ILE A 1 82 ? -0.749 -5.017 11.776 1.00 95.88 82 ILE A CA 1
ATOM 646 C C . ILE A 1 82 ? -0.329 -4.092 12.907 1.00 95.88 82 ILE A C 1
ATOM 648 O O . ILE A 1 82 ? -0.643 -4.336 14.080 1.00 95.88 82 ILE A O 1
ATOM 652 N N . TRP A 1 83 ? 0.414 -3.063 12.535 1.00 94.69 83 TRP A N 1
ATOM 653 C CA . TRP A 1 83 ? 0.980 -2.054 13.406 1.00 94.69 83 TRP A CA 1
ATOM 654 C C . TRP A 1 83 ? 0.301 -0.726 13.117 1.00 94.69 83 TRP A C 1
ATOM 656 O O . TRP A 1 83 ? -0.037 -0.436 11.976 1.00 94.69 83 TRP A O 1
ATOM 666 N N . LEU A 1 84 ? 0.115 0.064 14.168 1.00 93.38 84 LEU A N 1
ATOM 667 C CA . LEU A 1 84 ? -0.291 1.454 14.054 1.00 93.38 84 LEU A CA 1
ATOM 668 C C . LEU A 1 84 ? 0.698 2.297 14.855 1.00 93.38 84 LEU A C 1
ATOM 670 O O . LEU A 1 84 ? 0.848 2.093 16.067 1.00 93.38 84 LEU A O 1
ATOM 674 N N . LEU A 1 85 ? 1.344 3.241 14.181 1.00 90.50 85 LEU A N 1
ATOM 675 C CA . LEU A 1 85 ? 2.063 4.347 14.800 1.00 90.50 85 LEU A CA 1
ATOM 676 C C . LEU A 1 85 ? 1.182 5.587 14.692 1.00 90.50 85 LEU A C 1
ATOM 678 O O . LEU A 1 85 ? 0.875 6.036 13.602 1.00 90.50 85 LEU A O 1
ATOM 682 N N . GLY A 1 86 ? 0.741 6.134 15.822 1.00 90.44 86 GLY A N 1
ATOM 683 C CA . GLY A 1 86 ? -0.149 7.292 15.814 1.00 90.44 86 GLY A CA 1
ATOM 684 C C . GLY A 1 86 ? -1.129 7.293 16.976 1.00 90.44 86 GLY A C 1
ATOM 685 O O . GLY A 1 86 ? -0.995 6.512 17.921 1.00 90.44 86 GLY A O 1
ATOM 686 N N . LYS A 1 87 ? -2.102 8.205 16.905 1.00 91.38 87 LYS A N 1
ATOM 687 C CA . LYS A 1 87 ? -3.165 8.377 17.907 1.00 91.38 87 LYS A CA 1
ATOM 688 C C . LYS A 1 87 ? -4.531 7.728 17.603 1.00 91.38 87 LYS A C 1
ATOM 690 O O . LYS A 1 87 ? -5.276 7.613 18.577 1.00 91.38 87 LYS A O 1
ATOM 695 N N . PRO A 1 88 ? -4.928 7.371 16.361 1.00 94.38 88 PRO A N 1
ATOM 696 C CA . PRO A 1 88 ? -6.272 6.849 16.133 1.00 94.38 88 PRO A CA 1
ATOM 697 C C . PRO A 1 88 ? -6.445 5.464 16.770 1.00 94.38 88 PRO A C 1
ATOM 699 O O . PRO A 1 88 ? -5.479 4.778 17.115 1.00 94.38 88 PRO A O 1
ATOM 702 N N . ASP A 1 89 ? -7.693 5.040 16.918 1.00 95.00 89 ASP A N 1
ATOM 703 C CA . ASP A 1 89 ? -8.016 3.666 17.280 1.00 95.00 89 ASP A CA 1
ATOM 704 C C . ASP A 1 89 ? -7.850 2.769 16.038 1.00 95.00 89 ASP A C 1
ATOM 706 O O . ASP A 1 89 ? -8.358 3.075 14.961 1.00 95.00 89 ASP A O 1
ATOM 710 N N . LEU A 1 90 ? -7.139 1.644 16.184 1.00 96.06 90 LEU A N 1
ATOM 711 C CA . LEU A 1 90 ? -6.996 0.641 15.123 1.00 96.06 90 LEU A CA 1
ATOM 712 C C . LEU A 1 90 ? -8.085 -0.427 15.254 1.00 96.06 90 LEU A C 1
ATOM 714 O O . LEU A 1 90 ? -8.169 -1.095 16.293 1.00 96.06 90 LEU A O 1
ATOM 718 N N . LEU A 1 91 ? -8.847 -0.658 14.187 1.00 97.81 91 LEU A N 1
ATOM 719 C CA . LEU A 1 91 ? -9.848 -1.721 14.101 1.00 97.81 91 LEU A CA 1
ATOM 720 C C . LEU A 1 91 ? -9.667 -2.531 12.818 1.00 97.81 91 LEU A C 1
ATOM 722 O O . LEU A 1 91 ? -9.483 -1.979 11.746 1.00 97.81 91 LEU A O 1
ATOM 726 N N . VAL A 1 92 ? -9.754 -3.854 12.923 1.00 98.38 92 VAL A N 1
ATOM 727 C CA . VAL A 1 92 ? -9.721 -4.767 11.776 1.00 98.38 92 VAL A CA 1
ATOM 728 C C . VAL A 1 92 ? -11.024 -5.544 11.713 1.00 98.38 92 VAL A C 1
ATOM 730 O O . VAL A 1 92 ? -11.460 -6.097 12.730 1.00 98.38 92 VAL A O 1
ATOM 733 N N . ILE A 1 93 ? -11.626 -5.613 10.527 1.00 98.50 93 ILE A N 1
ATOM 734 C CA . ILE A 1 93 ? -12.892 -6.304 10.261 1.00 98.50 93 ILE A CA 1
ATOM 735 C C . ILE A 1 93 ? -12.683 -7.330 9.144 1.00 98.50 93 ILE A C 1
ATOM 737 O O . ILE A 1 93 ? -12.195 -6.988 8.078 1.00 98.50 93 ILE A O 1
ATOM 741 N N . ASP A 1 94 ? -13.049 -8.594 9.361 1.00 97.62 94 ASP A N 1
ATOM 742 C CA . ASP A 1 94 ? -12.997 -9.604 8.291 1.00 97.62 94 ASP A CA 1
ATOM 743 C C . ASP A 1 94 ? -14.278 -9.663 7.441 1.00 97.62 94 ASP A C 1
ATOM 745 O O . ASP A 1 94 ? -15.312 -9.105 7.806 1.00 97.62 94 ASP A O 1
ATOM 749 N N . ASP A 1 95 ? -14.251 -10.434 6.348 1.00 96.50 95 ASP A N 1
ATOM 750 C CA . ASP A 1 95 ? -15.391 -10.637 5.430 1.00 96.50 95 ASP A CA 1
ATOM 751 C C . ASP A 1 95 ? -16.688 -11.143 6.096 1.00 96.50 95 ASP A C 1
ATOM 753 O O . ASP A 1 95 ? -17.774 -11.099 5.506 1.00 96.50 95 ASP A O 1
ATOM 757 N N . TRP A 1 96 ? -16.610 -11.676 7.320 1.00 97.06 96 TRP A N 1
ATOM 758 C CA . TRP A 1 96 ? -17.777 -12.120 8.087 1.00 97.06 96 TRP A CA 1
ATOM 759 C C . TRP A 1 96 ? -18.276 -11.066 9.084 1.00 97.06 96 TRP A C 1
ATOM 761 O O . TRP A 1 96 ? -19.205 -11.353 9.848 1.00 97.06 96 TRP A O 1
ATOM 771 N N . GLY A 1 97 ? -17.688 -9.868 9.080 1.00 97.88 97 GLY A N 1
ATOM 772 C CA . GLY A 1 97 ? -17.999 -8.763 9.981 1.00 97.88 97 GLY A CA 1
ATOM 773 C C . GLY A 1 97 ? -17.501 -8.978 11.410 1.00 97.88 97 GLY A C 1
ATOM 774 O O . GLY A 1 97 ? -18.050 -8.383 12.338 1.00 97.88 97 GLY A O 1
ATOM 775 N N . ARG A 1 98 ? -16.530 -9.877 11.623 1.00 98.56 98 ARG A N 1
ATOM 776 C CA . ARG A 1 98 ? -15.921 -10.110 12.943 1.00 98.56 98 ARG A CA 1
ATOM 777 C C . ARG A 1 98 ? -14.746 -9.161 13.115 1.00 98.56 98 ARG A C 1
ATOM 779 O O . ARG A 1 98 ? -14.051 -8.865 12.150 1.00 98.56 98 ARG A O 1
ATOM 786 N N . ARG A 1 99 ? -14.517 -8.717 14.349 1.00 98.50 99 ARG A N 1
ATOM 787 C CA . ARG A 1 99 ? -13.645 -7.572 14.627 1.00 98.50 99 ARG A CA 1
ATOM 788 C C . ARG A 1 99 ? -12.482 -7.905 15.549 1.00 98.50 99 ARG A C 1
ATOM 790 O O . ARG A 1 99 ? -12.626 -8.741 16.440 1.00 98.50 99 ARG A O 1
ATOM 797 N N . ILE A 1 100 ? -11.362 -7.213 15.404 1.00 98.12 100 ILE A N 1
ATOM 798 C CA . ILE A 1 100 ? -10.296 -7.156 16.409 1.00 98.12 100 ILE A CA 1
ATOM 799 C C . ILE A 1 100 ? -9.674 -5.762 16.426 1.00 98.12 100 ILE A C 1
ATOM 801 O O . ILE A 1 100 ? -9.422 -5.201 15.369 1.00 98.12 100 ILE A O 1
ATOM 805 N N . GLY A 1 101 ? -9.432 -5.203 17.609 1.00 96.44 101 GLY A N 1
ATOM 806 C CA . GLY A 1 101 ? -8.958 -3.823 17.752 1.00 96.44 101 GLY A CA 1
ATOM 807 C C . GLY A 1 101 ? -9.867 -3.011 18.665 1.00 96.44 101 GLY A C 1
ATOM 808 O O . GLY A 1 101 ? -10.587 -3.594 19.479 1.00 96.44 101 GLY A O 1
ATOM 809 N N . TYR A 1 102 ? -9.822 -1.688 18.559 1.00 95.50 102 TYR A N 1
ATOM 810 C CA . TYR A 1 102 ? -10.654 -0.778 19.345 1.00 95.50 102 TYR A CA 1
ATOM 811 C C . TYR A 1 102 ? -11.889 -0.347 18.551 1.00 95.50 102 TYR A C 1
ATOM 813 O O . TYR A 1 102 ? -11.783 0.172 17.451 1.00 95.50 102 TYR A O 1
ATOM 821 N N . ASP A 1 103 ? -13.071 -0.582 19.116 1.00 95.19 103 ASP A N 1
ATOM 822 C CA . ASP A 1 103 ? -14.357 -0.118 18.595 1.00 95.19 103 ASP A CA 1
ATOM 823 C C . ASP A 1 103 ? -14.924 0.894 19.591 1.00 95.19 103 ASP A C 1
ATOM 825 O O . ASP A 1 103 ? -15.325 0.525 20.700 1.00 95.19 103 ASP A O 1
ATOM 829 N N . GLN A 1 104 ? -14.901 2.179 19.227 1.00 90.31 104 GLN A N 1
ATOM 830 C CA . GLN A 1 104 ? -15.326 3.285 20.096 1.00 90.31 104 GLN A CA 1
ATOM 831 C C . GLN A 1 104 ? -14.609 3.268 21.462 1.00 90.31 104 GLN A C 1
ATOM 833 O O . GLN A 1 104 ? -15.235 3.429 22.517 1.00 90.31 104 GLN A O 1
ATOM 838 N N . GLY A 1 105 ? -13.291 3.032 21.456 1.00 89.31 105 GLY A N 1
ATOM 839 C CA . GLY A 1 105 ? -12.456 2.934 22.655 1.00 89.31 105 GLY A CA 1
ATOM 840 C C . GLY A 1 105 ? -12.600 1.631 23.456 1.00 89.31 105 GLY A C 1
ATOM 841 O O . GLY A 1 105 ? -11.918 1.456 24.472 1.00 89.31 105 GLY A O 1
ATOM 842 N N . GLU A 1 106 ? -13.459 0.691 23.041 1.00 92.31 106 GLU A N 1
ATOM 843 C CA . GLU A 1 106 ? -13.558 -0.639 23.648 1.00 92.31 106 GLU A CA 1
ATOM 844 C C . GLU A 1 106 ? -12.811 -1.683 22.814 1.00 92.31 106 GLU A C 1
ATOM 846 O O . GLU A 1 106 ? -13.110 -1.912 21.646 1.00 92.31 106 GLU A O 1
ATOM 851 N N . PHE A 1 107 ? -11.853 -2.375 23.433 1.00 93.69 107 PHE A N 1
ATOM 852 C CA . PHE A 1 107 ? -11.123 -3.434 22.744 1.00 93.69 107 PHE A CA 1
ATOM 853 C C . PHE A 1 107 ? -11.999 -4.682 22.525 1.00 93.69 107 PHE A C 1
ATOM 855 O O . PHE A 1 107 ? -12.511 -5.272 23.486 1.00 93.69 107 PHE A O 1
ATOM 862 N N . VAL A 1 108 ? -12.095 -5.140 21.276 1.00 97.00 108 VAL A N 1
ATOM 863 C CA . VAL A 1 108 ? -12.808 -6.349 20.839 1.00 97.00 108 VAL A CA 1
ATOM 864 C C . VAL A 1 108 ? -11.848 -7.359 20.197 1.00 97.00 108 VAL A C 1
ATOM 866 O O . VAL A 1 108 ? -10.801 -7.002 19.666 1.00 97.00 108 VAL A O 1
ATOM 869 N N . ASN A 1 109 ? -12.189 -8.650 20.262 1.00 97.62 109 ASN A N 1
ATOM 870 C CA . ASN A 1 109 ? -11.506 -9.714 19.517 1.00 97.62 109 ASN A CA 1
ATOM 871 C C . ASN A 1 109 ? -12.481 -10.876 19.258 1.00 97.62 109 ASN A C 1
ATOM 8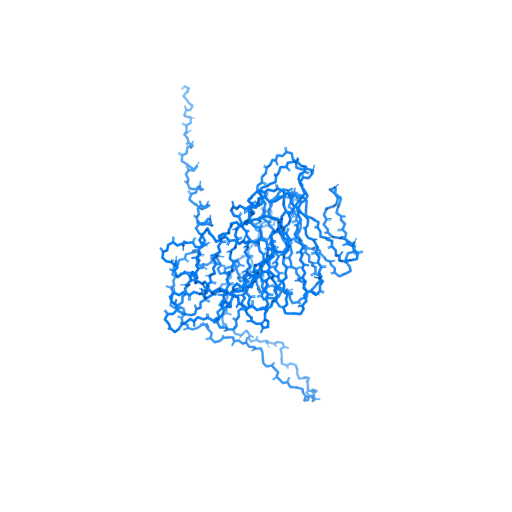73 O O . ASN A 1 109 ? -12.779 -11.682 20.143 1.00 97.62 109 ASN A O 1
ATOM 877 N N . GLU A 1 110 ? -13.007 -10.920 18.041 1.00 98.44 110 GLU A N 1
ATOM 878 C CA . GLU A 1 110 ? -14.064 -11.812 17.567 1.00 98.44 110 GLU A CA 1
ATOM 879 C C . GLU A 1 110 ? -13.594 -12.686 16.388 1.00 98.44 110 GLU A C 1
ATOM 881 O O . GLU A 1 110 ? -14.258 -13.678 16.065 1.00 98.44 110 GLU A O 1
ATOM 886 N N . ILE A 1 111 ? -12.459 -12.350 15.758 1.00 98.25 111 ILE A N 1
ATOM 887 C CA . ILE A 1 111 ? -11.872 -13.093 14.634 1.00 98.25 111 ILE A CA 1
ATOM 888 C C . ILE A 1 111 ? -11.202 -14.378 15.167 1.00 98.25 111 ILE A C 1
ATOM 890 O O . ILE A 1 111 ? -10.254 -14.313 15.952 1.00 98.25 111 ILE A O 1
ATOM 894 N N . PRO A 1 112 ? -11.649 -15.585 14.771 1.00 97.62 112 PRO A N 1
ATOM 895 C CA . PRO A 1 112 ? -11.065 -16.838 15.232 1.00 97.62 112 PRO A CA 1
ATOM 896 C C . PRO A 1 112 ? -9.592 -16.962 14.853 1.00 97.62 112 PRO A C 1
ATOM 898 O O . PRO A 1 112 ? -9.231 -16.861 13.687 1.00 97.62 112 PRO A O 1
ATOM 901 N N . GLY A 1 113 ? -8.755 -17.250 15.847 1.00 96.19 113 GLY A N 1
ATOM 902 C CA . GLY A 1 113 ? -7.310 -17.371 15.665 1.00 96.19 113 GLY A CA 1
ATOM 903 C C . GLY A 1 113 ? -6.571 -16.040 15.768 1.00 96.19 113 GLY A C 1
ATOM 904 O O . GLY A 1 113 ? -5.385 -16.068 16.077 1.00 96.19 113 GLY A O 1
ATOM 905 N N . ALA A 1 114 ? -7.253 -14.902 15.613 1.00 97.25 114 ALA A N 1
ATOM 906 C CA . ALA A 1 114 ? -6.619 -13.606 15.777 1.00 97.25 114 ALA A CA 1
ATOM 907 C C . ALA A 1 114 ? -6.185 -13.370 17.229 1.00 97.25 114 ALA A C 1
ATOM 909 O O . ALA A 1 114 ? -6.824 -13.800 18.199 1.00 97.25 114 ALA A O 1
ATOM 910 N N . ALA A 1 115 ? -5.068 -12.676 17.381 1.00 95.50 115 ALA A N 1
ATOM 911 C CA . ALA A 1 115 ? -4.451 -12.405 18.667 1.00 95.50 115 ALA A CA 1
ATOM 912 C C . ALA A 1 115 ? -3.856 -11.000 18.680 1.00 95.50 115 ALA A C 1
ATOM 914 O O . ALA A 1 115 ? -3.744 -10.350 17.649 1.00 95.50 115 ALA A O 1
ATOM 915 N N . THR A 1 116 ? -3.441 -10.541 19.854 1.00 92.69 116 THR A N 1
ATOM 916 C CA . THR A 1 116 ? -2.630 -9.332 19.977 1.00 92.69 116 THR A CA 1
ATOM 917 C C . THR A 1 116 ? -1.317 -9.653 20.653 1.00 92.69 116 THR A C 1
ATOM 919 O O . THR A 1 116 ? -1.232 -10.562 21.487 1.00 92.69 116 THR A O 1
ATOM 922 N N . THR A 1 117 ? -0.280 -8.903 20.300 1.00 85.56 117 THR A N 1
ATOM 923 C CA . THR A 1 117 ? 0.981 -8.914 21.029 1.00 85.56 117 THR A CA 1
ATOM 924 C C . THR A 1 117 ? 1.296 -7.511 21.521 1.00 85.56 117 THR A C 1
ATOM 926 O O . THR A 1 117 ? 1.282 -6.533 20.780 1.00 85.56 117 THR A O 1
ATOM 929 N N . ASN A 1 118 ? 1.585 -7.413 22.815 1.00 70.00 118 ASN A N 1
ATOM 930 C CA . ASN A 1 118 ? 2.070 -6.180 23.418 1.00 70.00 118 ASN A CA 1
ATOM 931 C C . ASN A 1 118 ? 3.592 -6.174 23.286 1.00 70.00 118 ASN A C 1
ATOM 933 O O . ASN A 1 118 ? 4.303 -6.350 24.281 1.00 70.00 118 ASN A O 1
ATOM 937 N N . MET A 1 119 ? 4.100 -6.063 22.059 1.00 60.03 119 MET A N 1
ATOM 938 C CA . MET A 1 119 ? 5.534 -5.912 21.845 1.00 60.03 119 MET A CA 1
ATOM 939 C C . MET A 1 119 ? 5.961 -4.538 22.358 1.00 60.03 119 MET A C 1
ATOM 941 O O . MET A 1 119 ? 5.803 -3.518 21.707 1.00 60.03 119 MET A O 1
ATOM 945 N N . ARG A 1 120 ? 6.496 -4.515 23.581 1.00 53.47 120 ARG A N 1
ATOM 946 C CA . ARG A 1 120 ? 7.057 -3.322 24.238 1.00 53.47 120 ARG A CA 1
ATOM 947 C C . ARG A 1 120 ? 8.515 -3.078 23.830 1.00 53.47 120 ARG A C 1
ATOM 949 O O . ARG A 1 120 ? 9.323 -2.722 24.683 1.00 53.47 120 ARG A O 1
ATOM 956 N N . ILE A 1 121 ? 8.887 -3.388 22.587 1.00 44.03 121 ILE A N 1
ATOM 957 C CA . ILE A 1 121 ? 10.281 -3.742 22.274 1.00 44.03 121 ILE A CA 1
ATOM 958 C C . ILE A 1 121 ? 11.271 -2.565 22.376 1.00 44.03 121 ILE A C 1
ATOM 960 O O . ILE A 1 121 ? 12.451 -2.836 22.556 1.00 44.03 121 ILE A O 1
ATOM 964 N N . PHE A 1 122 ? 10.851 -1.294 22.448 1.00 43.47 122 PHE A N 1
ATOM 965 C CA . PHE A 1 122 ? 11.826 -0.188 22.392 1.00 43.47 122 PHE A CA 1
ATOM 966 C C . PHE A 1 122 ? 11.853 0.852 23.513 1.00 43.47 122 PHE A C 1
ATOM 968 O O . PHE A 1 122 ? 12.669 1.761 23.428 1.00 43.47 122 PHE A O 1
ATOM 975 N N . GLN A 1 123 ? 11.091 0.744 24.609 1.00 41.69 123 GLN A N 1
ATOM 976 C CA . GLN A 1 123 ? 11.250 1.714 25.708 1.00 41.69 123 GLN A CA 1
ATOM 977 C C . GLN A 1 123 ? 11.179 1.068 27.091 1.00 41.69 123 GLN A C 1
ATOM 979 O O . GLN A 1 123 ? 10.161 0.530 27.534 1.00 41.69 123 GLN A O 1
ATOM 984 N N . GLN A 1 124 ? 12.313 1.132 27.788 1.00 39.06 124 GLN A N 1
ATOM 985 C CA . GLN A 1 124 ? 12.406 0.831 29.205 1.00 39.06 124 GLN A CA 1
ATOM 986 C C . GLN A 1 124 ? 11.466 1.757 29.988 1.00 39.06 124 GLN A C 1
ATOM 988 O O . GLN A 1 124 ? 11.550 2.971 29.869 1.00 39.06 124 GLN A O 1
ATOM 993 N N . SER A 1 125 ? 10.649 1.159 30.860 1.00 45.25 125 SER A N 1
ATOM 994 C CA . SER A 1 125 ? 10.273 1.731 32.161 1.00 45.25 125 SER A CA 1
ATOM 995 C C . SER A 1 125 ? 9.795 3.197 32.124 1.00 45.25 125 SER A C 1
ATOM 997 O O . SER A 1 125 ? 10.562 4.111 32.393 1.00 45.25 125 SER A O 1
ATOM 999 N N . THR A 1 126 ? 8.498 3.444 31.958 1.00 39.41 126 THR A N 1
ATOM 1000 C CA . THR A 1 126 ? 7.596 3.665 33.101 1.00 39.41 126 THR A CA 1
ATOM 1001 C C . THR A 1 126 ? 6.197 3.154 32.743 1.00 39.41 126 THR A C 1
ATOM 1003 O O . THR A 1 126 ? 5.702 3.364 31.646 1.00 39.41 126 THR A O 1
ATOM 1006 N N . GLY A 1 127 ? 5.567 2.369 33.617 1.00 41.50 127 GLY A N 1
ATOM 1007 C CA . GLY A 1 127 ? 4.296 1.717 33.292 1.00 41.50 127 GLY A CA 1
ATOM 1008 C C . GLY A 1 127 ? 3.181 2.688 32.875 1.00 41.50 127 GLY A C 1
ATOM 1009 O O . GLY A 1 127 ? 3.066 3.761 33.454 1.00 41.50 127 GLY A O 1
ATOM 1010 N N . LEU A 1 128 ? 2.296 2.196 31.993 1.00 39.88 128 LEU A N 1
ATOM 1011 C CA . LEU A 1 128 ? 1.008 2.778 31.570 1.00 39.88 128 LEU A CA 1
ATOM 1012 C C . LEU A 1 128 ? 1.019 3.681 30.329 1.00 39.88 128 LEU A C 1
ATOM 1014 O O . LEU A 1 128 ? 0.181 4.571 30.250 1.00 39.88 128 LEU A O 1
ATOM 1018 N N . ASP A 1 129 ? 1.850 3.394 29.329 1.00 52.44 129 ASP A N 1
ATOM 1019 C CA . ASP A 1 129 ? 1.593 3.901 27.976 1.00 52.44 129 ASP A CA 1
ATOM 1020 C C . ASP A 1 129 ? 0.413 3.103 27.380 1.00 52.44 129 ASP A C 1
ATOM 1022 O O . ASP A 1 129 ? 0.584 2.073 26.727 1.00 52.44 129 ASP A O 1
ATOM 1026 N N . LYS A 1 130 ? -0.808 3.462 27.802 1.00 51.56 130 LYS A N 1
ATOM 1027 C CA . LYS A 1 130 ? -2.071 2.881 27.312 1.00 51.56 130 LYS A CA 1
ATOM 1028 C C . LYS A 1 130 ? -2.421 3.375 25.913 1.00 51.56 130 LYS A C 1
ATOM 1030 O O . LYS A 1 130 ? -3.306 2.799 25.295 1.00 51.56 130 LYS A O 1
ATOM 1035 N N . ASP A 1 131 ? -1.716 4.401 25.463 1.00 60.62 131 ASP A N 1
ATOM 1036 C CA . ASP A 1 131 ? -2.036 5.167 24.268 1.00 60.62 131 ASP A CA 1
ATOM 1037 C C . ASP A 1 131 ? -1.381 4.551 23.019 1.00 60.62 131 ASP A C 1
ATOM 1039 O O . ASP A 1 131 ? -1.487 5.097 21.931 1.00 60.62 131 ASP A O 1
ATOM 1043 N N . LYS A 1 132 ? -0.708 3.397 23.162 1.00 71.81 132 LYS A N 1
ATOM 1044 C CA . LYS A 1 132 ? -0.138 2.644 22.041 1.00 71.81 132 LYS A CA 1
ATOM 1045 C C . LYS A 1 132 ? -1.028 1.469 21.667 1.00 71.81 132 LYS A C 1
ATOM 1047 O O . LYS A 1 132 ? -1.268 0.573 22.486 1.00 71.81 132 LYS A O 1
ATOM 1052 N N . SER A 1 133 ? -1.459 1.457 20.411 1.00 81.38 133 SER A N 1
ATOM 1053 C CA . SER A 1 133 ? -2.201 0.347 19.824 1.00 81.38 133 SER A CA 1
ATOM 1054 C C . SER A 1 133 ? -1.375 -0.945 19.882 1.00 81.38 133 SER A C 1
ATOM 1056 O O . SER A 1 133 ? -0.175 -0.934 19.595 1.00 81.38 133 SER A O 1
ATOM 1058 N N . PRO A 1 134 ? -1.965 -2.073 20.324 1.00 89.50 134 PRO A N 1
ATOM 1059 C CA . PRO A 1 134 ? -1.263 -3.346 20.313 1.00 89.50 134 PRO A CA 1
ATOM 1060 C C . PRO A 1 134 ? -1.043 -3.797 18.869 1.00 89.50 134 PRO A C 1
ATOM 1062 O O . PRO A 1 134 ? -1.870 -3.528 18.002 1.00 89.50 134 PRO A O 1
ATOM 1065 N N . VAL A 1 135 ? 0.010 -4.578 18.630 1.00 92.62 135 VAL A N 1
ATOM 1066 C CA . VAL A 1 135 ? 0.187 -5.225 17.326 1.00 92.62 135 VAL A CA 1
ATOM 1067 C C . VAL A 1 135 ? -0.892 -6.294 17.182 1.00 92.62 135 VAL A C 1
ATOM 1069 O O . VAL A 1 135 ? -0.985 -7.216 18.011 1.00 92.62 135 VAL A O 1
ATOM 1072 N N . LEU A 1 136 ? -1.721 -6.165 16.150 1.00 95.69 136 LEU A N 1
ATOM 1073 C CA . LEU A 1 136 ? -2.772 -7.128 15.840 1.00 95.69 136 LEU A CA 1
ATOM 1074 C C . LEU A 1 136 ? -2.176 -8.259 15.002 1.00 95.69 136 LEU A C 1
ATOM 1076 O O . LEU A 1 136 ? -1.358 -8.025 14.120 1.00 95.69 136 LEU A O 1
ATOM 1080 N N . ARG A 1 137 ? -2.568 -9.500 15.288 1.00 96.25 137 ARG A N 1
ATOM 1081 C CA . ARG A 1 137 ? -2.163 -10.688 14.531 1.00 96.25 137 ARG A CA 1
ATOM 1082 C C . ARG A 1 137 ? -3.389 -11.311 13.893 1.00 96.25 137 ARG A C 1
ATOM 1084 O O . ARG A 1 137 ? -4.247 -11.825 14.616 1.00 96.25 137 ARG A O 1
ATOM 1091 N N . ILE A 1 138 ? -3.456 -11.288 12.567 1.00 96.75 138 ILE A N 1
ATOM 1092 C CA . ILE A 1 138 ? -4.578 -11.810 11.778 1.00 96.75 138 ILE A CA 1
ATOM 1093 C C . ILE A 1 138 ? -4.118 -13.076 11.056 1.00 96.75 138 ILE A C 1
ATOM 1095 O O . ILE A 1 138 ? -3.070 -13.033 10.422 1.00 96.75 138 ILE A O 1
ATOM 1099 N N . PRO A 1 139 ? -4.834 -14.211 11.147 1.00 95.56 139 PRO A N 1
ATOM 1100 C CA . PRO A 1 139 ? -4.448 -15.419 10.422 1.00 95.56 139 PRO A CA 1
ATOM 1101 C C . PRO A 1 139 ? -4.281 -15.167 8.919 1.00 95.56 139 PRO A C 1
ATOM 1103 O O . PRO A 1 139 ? -5.123 -14.503 8.310 1.00 95.56 139 PRO A O 1
ATOM 1106 N N . VAL A 1 140 ? -3.228 -15.730 8.323 1.00 93.00 140 VAL A N 1
ATOM 1107 C CA . VAL A 1 140 ? -2.983 -15.619 6.875 1.00 93.00 140 VAL A CA 1
ATOM 1108 C C . VAL A 1 140 ? -4.119 -16.227 6.045 1.00 93.00 140 VAL A C 1
ATOM 1110 O O . VAL A 1 140 ? -4.781 -17.183 6.462 1.00 93.00 140 VAL A O 1
ATOM 1113 N N . GLY A 1 141 ? -4.335 -15.680 4.844 1.00 91.06 141 GLY A N 1
ATOM 1114 C CA . GLY A 1 141 ? -5.380 -16.131 3.917 1.00 91.06 141 GLY A CA 1
ATOM 1115 C C . GLY A 1 141 ? -6.785 -15.601 4.221 1.00 91.06 141 GLY A C 1
ATOM 1116 O O . GLY A 1 141 ? -7.762 -16.113 3.673 1.00 91.06 141 GLY A O 1
ATOM 1117 N N . LEU A 1 142 ? -6.898 -14.608 5.104 1.00 94.62 142 LEU A N 1
ATOM 1118 C CA . LEU A 1 142 ? -8.111 -13.820 5.295 1.00 94.62 142 LEU A CA 1
ATOM 1119 C C . LEU A 1 142 ? -8.000 -12.511 4.510 1.00 94.62 142 LEU A C 1
ATOM 1121 O O . LEU A 1 142 ? -6.954 -11.871 4.560 1.00 94.62 142 LEU A O 1
ATOM 1125 N N . SER A 1 143 ? -9.087 -12.116 3.845 1.00 96.19 143 SER A N 1
ATOM 1126 C CA . SER A 1 143 ? -9.295 -10.721 3.440 1.00 96.19 143 SER A CA 1
ATOM 1127 C C . SER A 1 143 ? -9.922 -9.959 4.609 1.00 96.19 143 SER A C 1
ATOM 1129 O O . SER A 1 143 ? -10.664 -10.541 5.416 1.00 96.19 143 SER A O 1
ATOM 1131 N N . PHE A 1 144 ? -9.563 -8.689 4.751 1.00 97.56 144 PHE A N 1
ATOM 1132 C CA . PHE A 1 144 ? -9.982 -7.852 5.869 1.00 97.56 144 PHE A CA 1
ATOM 1133 C C . PHE A 1 144 ? -9.891 -6.367 5.522 1.00 97.56 144 PHE A C 1
ATOM 1135 O O . PHE A 1 144 ? -9.161 -5.962 4.629 1.00 97.56 144 PHE A O 1
ATOM 1142 N N . GLU A 1 145 ? -10.620 -5.555 6.268 1.00 97.94 145 GLU A N 1
ATOM 1143 C CA . GLU A 1 145 ? -10.562 -4.100 6.247 1.00 97.94 145 GLU A CA 1
ATOM 1144 C C . GLU A 1 145 ? -9.826 -3.621 7.500 1.00 97.94 145 GLU A C 1
ATOM 1146 O O . GLU A 1 145 ? -10.090 -4.115 8.602 1.00 97.94 145 GLU A O 1
ATOM 1151 N N . VAL A 1 146 ? -8.898 -2.683 7.334 1.00 97.62 146 VAL A N 1
ATOM 1152 C CA . VAL A 1 146 ? -8.228 -1.968 8.422 1.00 97.62 146 VAL A CA 1
ATOM 1153 C C . VAL A 1 146 ? -8.806 -0.564 8.493 1.00 97.62 146 VAL A C 1
ATOM 1155 O O . VAL A 1 146 ? -8.887 0.126 7.484 1.00 97.62 146 VAL A O 1
ATOM 1158 N N . ILE A 1 147 ? -9.206 -0.150 9.687 1.00 97.38 147 ILE A N 1
ATOM 1159 C CA . ILE A 1 147 ? -9.833 1.139 9.955 1.00 97.38 147 ILE A CA 1
ATOM 1160 C C . ILE A 1 147 ? -8.947 1.910 10.929 1.00 97.38 147 ILE A C 1
ATOM 1162 O O . ILE A 1 147 ? -8.627 1.401 12.012 1.00 97.38 147 ILE A O 1
ATOM 1166 N N . ALA A 1 148 ? -8.590 3.134 10.544 1.00 96.00 148 ALA A N 1
ATOM 1167 C CA . ALA A 1 148 ? -8.025 4.143 11.431 1.00 96.00 148 ALA A CA 1
ATOM 1168 C C . ALA A 1 148 ? -9.157 5.075 11.887 1.00 96.00 148 ALA A C 1
ATOM 1170 O O . ALA A 1 148 ? -9.657 5.887 11.111 1.00 96.00 148 ALA A O 1
ATOM 1171 N N . ASP A 1 149 ? -9.591 4.931 13.140 1.00 95.88 149 ASP A N 1
ATOM 1172 C CA . ASP A 1 149 ? -10.706 5.690 13.711 1.00 95.88 149 ASP A CA 1
ATOM 1173 C C . ASP A 1 149 ? -10.179 6.854 14.570 1.00 95.88 149 ASP A C 1
ATOM 1175 O O . ASP A 1 149 ? -9.719 6.676 15.703 1.00 95.88 149 ASP A O 1
ATOM 1179 N N . ALA A 1 150 ? -10.258 8.071 14.030 1.00 95.75 150 ALA A N 1
ATOM 1180 C CA . ALA A 1 150 ? -9.865 9.308 14.698 1.00 95.75 150 ALA A CA 1
ATOM 1181 C C . ALA A 1 150 ? -11.024 9.975 15.464 1.00 95.75 150 ALA A C 1
ATOM 1183 O O . ALA A 1 150 ? -10.896 11.110 15.936 1.00 95.75 150 ALA A O 1
ATOM 1184 N N . THR A 1 151 ? -12.170 9.307 15.654 1.00 96.19 151 THR A N 1
ATOM 1185 C CA . THR A 1 151 ? -13.355 9.918 16.290 1.00 96.19 151 THR A CA 1
ATOM 1186 C C . THR A 1 151 ? -13.151 10.290 17.757 1.00 96.19 151 THR A C 1
ATOM 1188 O O . THR A 1 151 ? -13.849 11.166 18.278 1.00 96.19 151 THR A O 1
ATOM 1191 N N . LEU A 1 152 ? -12.193 9.645 18.428 1.00 93.69 152 LEU A N 1
ATOM 1192 C CA . LEU A 1 152 ? -11.816 9.927 19.813 1.00 93.69 152 LEU A CA 1
ATOM 1193 C C . LEU A 1 152 ? -10.575 10.821 19.941 1.00 93.69 152 LEU A C 1
ATOM 1195 O O . LEU A 1 152 ? -10.193 11.155 21.066 1.00 93.69 152 LEU A O 1
ATOM 1199 N N . MET A 1 153 ? -9.954 11.229 18.829 1.00 93.81 153 MET A N 1
ATOM 1200 C CA . MET A 1 153 ? -8.811 12.140 18.856 1.00 93.81 153 MET A CA 1
ATOM 1201 C C . MET A 1 153 ? -9.239 13.538 19.321 1.00 93.81 153 MET A C 1
ATOM 1203 O O . MET A 1 153 ? -10.335 14.014 19.033 1.00 93.81 153 MET A O 1
ATOM 1207 N N . GLU A 1 154 ? -8.362 14.217 20.060 1.00 95.00 154 GLU A N 1
ATOM 1208 C CA . GLU A 1 154 ? -8.591 15.602 20.507 1.00 95.00 154 GLU A CA 1
ATOM 1209 C C . GLU A 1 154 ? -7.884 16.633 19.613 1.00 95.00 154 GLU A C 1
ATOM 1211 O O . GLU A 1 154 ? -8.250 17.809 19.602 1.00 95.00 154 GLU A O 1
ATOM 1216 N N . GLU A 1 155 ? -6.872 16.196 18.864 1.00 94.38 155 GLU A N 1
ATOM 1217 C CA . GLU A 1 155 ? -6.015 17.014 18.008 1.00 94.38 155 GLU A CA 1
ATOM 1218 C C . GLU A 1 155 ? -5.671 16.220 16.749 1.00 94.38 155 GLU A C 1
ATOM 1220 O O . GLU A 1 155 ? -5.505 15.002 16.831 1.00 94.38 155 GLU A O 1
ATOM 1225 N N . ALA A 1 156 ? -5.537 16.914 15.619 1.00 95.56 156 ALA A N 1
ATOM 1226 C CA . ALA A 1 156 ? -5.110 16.302 14.367 1.00 95.56 156 ALA A CA 1
ATOM 1227 C C . ALA A 1 156 ? -3.648 15.827 14.432 1.00 95.56 156 ALA A C 1
ATOM 1229 O O . ALA A 1 156 ? -2.851 16.351 15.222 1.00 95.56 156 ALA A O 1
ATOM 1230 N N . GLY A 1 157 ? -3.285 14.863 13.589 1.00 92.62 157 GLY A N 1
ATOM 1231 C CA . GLY A 1 157 ? -1.905 14.398 13.452 1.00 92.62 157 GLY A CA 1
ATOM 1232 C C . GLY A 1 157 ? -1.739 13.292 12.416 1.00 92.62 157 GLY A C 1
ATOM 1233 O O . GLY A 1 157 ? -2.722 12.676 12.013 1.00 92.62 157 GLY A O 1
ATOM 1234 N N . SER A 1 158 ? -0.487 13.048 12.024 1.00 92.31 158 SER A N 1
ATOM 1235 C CA . SER A 1 158 ? -0.120 11.958 11.117 1.00 92.31 158 SER A CA 1
ATOM 1236 C C . SER A 1 158 ? -0.108 10.608 11.837 1.00 92.31 158 SER A C 1
ATOM 1238 O O . SER A 1 158 ? 0.112 10.536 13.055 1.00 92.31 158 SER A O 1
ATOM 1240 N N . SER A 1 159 ? -0.389 9.540 11.098 1.00 92.62 159 SER A N 1
ATOM 1241 C CA . SER A 1 159 ? -0.326 8.155 11.561 1.00 92.62 159 SER A CA 1
ATOM 1242 C C . SER A 1 159 ? 0.100 7.226 10.430 1.00 92.62 159 SER A C 1
ATOM 1244 O O . SER A 1 159 ? -0.222 7.488 9.276 1.00 92.62 159 SER A O 1
ATOM 1246 N N . ASP A 1 160 ? 0.724 6.110 10.797 1.00 93.94 160 ASP A N 1
ATOM 1247 C CA . ASP A 1 160 ? 1.223 5.114 9.854 1.00 93.94 160 ASP A CA 1
ATOM 1248 C C . ASP A 1 160 ? 0.632 3.745 10.192 1.00 93.94 160 ASP A C 1
ATOM 1250 O O . ASP A 1 160 ? 0.577 3.345 11.367 1.00 93.94 160 ASP A O 1
ATOM 1254 N N . ILE A 1 161 ? 0.194 3.011 9.172 1.00 95.25 161 ILE A N 1
ATOM 1255 C CA . ILE A 1 161 ? -0.244 1.620 9.300 1.00 95.25 161 ILE A CA 1
ATOM 1256 C C . ILE A 1 161 ? 0.701 0.730 8.510 1.00 95.25 161 ILE A C 1
ATOM 1258 O O . ILE A 1 161 ? 0.742 0.800 7.287 1.00 95.25 161 ILE A O 1
ATOM 1262 N N . SER A 1 162 ? 1.354 -0.198 9.209 1.00 95.00 162 SER A N 1
ATOM 1263 C CA . SER A 1 162 ? 2.201 -1.217 8.585 1.00 95.00 162 SER A CA 1
ATOM 1264 C C . SER A 1 162 ? 1.566 -2.596 8.725 1.00 95.00 162 SER A C 1
ATOM 1266 O O . SER A 1 162 ? 1.220 -3.037 9.828 1.00 95.00 162 SER A O 1
ATOM 1268 N N . ILE A 1 163 ? 1.449 -3.318 7.617 1.00 94.56 163 ILE A N 1
ATOM 1269 C CA . ILE A 1 163 ? 0.979 -4.698 7.542 1.00 94.56 163 ILE A CA 1
ATOM 1270 C C . ILE A 1 163 ? 2.135 -5.573 7.068 1.00 94.56 163 ILE A C 1
ATOM 1272 O O . ILE A 1 163 ? 2.629 -5.432 5.958 1.00 94.56 163 ILE A O 1
ATOM 1276 N N . ILE A 1 164 ? 2.537 -6.533 7.891 1.00 92.56 164 ILE A N 1
ATOM 1277 C CA . ILE A 1 164 ? 3.646 -7.441 7.593 1.00 92.56 164 ILE A CA 1
ATOM 1278 C C . ILE A 1 164 ? 3.072 -8.832 7.389 1.00 92.56 164 ILE A C 1
ATOM 1280 O O . ILE A 1 164 ? 2.480 -9.402 8.313 1.00 92.56 164 ILE A O 1
ATOM 1284 N N . GLY A 1 165 ? 3.241 -9.375 6.189 1.00 90.44 165 GLY A N 1
ATOM 1285 C CA . GLY A 1 165 ? 2.840 -10.727 5.829 1.00 90.44 165 GLY A CA 1
ATOM 1286 C C . GLY A 1 165 ? 4.031 -11.653 5.578 1.00 90.44 165 GLY A C 1
ATOM 1287 O O . GLY A 1 165 ? 5.188 -11.269 5.749 1.00 90.44 165 GLY A O 1
ATOM 1288 N N . PRO A 1 166 ? 3.765 -12.905 5.177 1.00 86.44 166 PRO A N 1
ATOM 1289 C CA . PRO A 1 166 ? 4.813 -13.811 4.722 1.00 86.44 166 PRO A CA 1
ATOM 1290 C C . PRO A 1 166 ? 5.443 -13.302 3.417 1.00 86.44 166 PRO A C 1
ATOM 1292 O O . PRO A 1 166 ? 4.798 -13.330 2.371 1.00 86.44 166 PRO A O 1
ATOM 1295 N N . GLY A 1 167 ? 6.700 -12.857 3.483 1.00 85.00 167 GLY A N 1
ATOM 1296 C CA . GLY A 1 167 ? 7.500 -12.454 2.317 1.00 85.00 167 GLY A CA 1
ATOM 1297 C C . GLY A 1 167 ? 7.214 -11.058 1.760 1.00 85.00 167 GLY A C 1
ATOM 1298 O O . GLY A 1 167 ? 7.860 -10.670 0.794 1.00 85.00 167 GLY A O 1
ATOM 1299 N N . TYR A 1 168 ? 6.290 -10.301 2.354 1.00 89.62 168 TYR A N 1
ATOM 1300 C CA . TYR A 1 168 ? 5.996 -8.931 1.939 1.00 89.62 168 TYR A CA 1
ATOM 1301 C C . TYR A 1 168 ? 5.607 -8.055 3.134 1.00 89.62 168 TYR A C 1
ATOM 1303 O O . TYR A 1 168 ? 5.130 -8.554 4.161 1.00 89.62 168 TYR A O 1
ATOM 1311 N N . TYR A 1 169 ? 5.753 -6.745 2.978 1.00 91.25 169 TYR A N 1
ATOM 1312 C CA . TYR A 1 169 ? 5.092 -5.762 3.827 1.00 91.25 169 TYR A CA 1
ATOM 1313 C C . TYR A 1 169 ? 4.344 -4.750 2.973 1.00 91.25 169 TYR A C 1
ATOM 1315 O O . TYR A 1 169 ? 4.560 -4.618 1.771 1.00 91.25 169 TYR A O 1
ATOM 1323 N N . LEU A 1 170 ? 3.428 -4.068 3.628 1.00 93.38 170 LEU A N 1
ATOM 1324 C CA . LEU A 1 170 ? 2.678 -2.954 3.107 1.00 93.38 170 LEU A CA 1
ATOM 1325 C C . LEU A 1 170 ? 2.709 -1.875 4.180 1.00 93.38 170 LEU A C 1
ATOM 1327 O O . LEU A 1 170 ? 2.510 -2.182 5.355 1.00 93.38 170 LEU A O 1
ATOM 1331 N N . ASP A 1 171 ? 2.925 -0.641 3.778 1.00 93.44 171 ASP A N 1
ATOM 1332 C CA . ASP A 1 171 ? 2.943 0.508 4.656 1.00 93.44 171 ASP A CA 1
ATOM 1333 C C . ASP A 1 171 ? 2.099 1.631 4.050 1.00 93.44 171 ASP A C 1
ATOM 1335 O O . ASP A 1 171 ? 2.124 1.860 2.843 1.00 93.44 171 ASP A O 1
ATOM 1339 N N . VAL A 1 172 ? 1.285 2.265 4.886 1.00 94.94 172 VAL A N 1
ATOM 1340 C CA . VAL A 1 172 ? 0.527 3.469 4.553 1.00 94.94 172 VAL A CA 1
ATOM 1341 C C . VAL A 1 172 ? 0.999 4.535 5.530 1.00 94.94 172 VAL A C 1
ATOM 1343 O O . VAL A 1 172 ? 0.614 4.497 6.702 1.00 94.94 172 VAL A O 1
ATOM 1346 N N . SER A 1 173 ? 1.853 5.430 5.046 1.00 92.88 173 SER A N 1
ATOM 1347 C CA . SER A 1 173 ? 2.582 6.426 5.834 1.00 92.88 173 SER A CA 1
ATOM 1348 C C . SER A 1 173 ? 2.049 7.838 5.615 1.00 92.88 173 SER A C 1
ATOM 1350 O O . SER A 1 173 ? 1.530 8.163 4.549 1.00 92.88 173 SER A O 1
ATOM 1352 N N . ASP A 1 174 ? 2.195 8.681 6.639 1.00 91.06 174 ASP A N 1
ATOM 1353 C CA . ASP A 1 174 ? 1.741 10.080 6.657 1.00 91.06 174 ASP A CA 1
ATOM 1354 C C . ASP A 1 174 ? 0.226 10.250 6.428 1.00 91.06 174 ASP A C 1
ATOM 1356 O O . ASP A 1 174 ? -0.247 11.185 5.778 1.00 91.06 174 ASP A O 1
ATOM 1360 N N . MET A 1 175 ? -0.584 9.362 7.017 1.00 92.88 175 MET A N 1
ATOM 1361 C CA . MET A 1 175 ? -2.035 9.562 7.042 1.00 92.88 175 MET A CA 1
ATOM 1362 C C . MET A 1 175 ? -2.379 10.711 7.988 1.00 92.88 175 MET A C 1
ATOM 1364 O O . MET A 1 175 ? -2.381 10.548 9.213 1.00 92.88 175 MET A O 1
ATOM 1368 N N . TYR A 1 176 ? -2.693 11.877 7.435 1.00 93.31 176 TYR A N 1
ATOM 1369 C CA . TYR A 1 176 ? -3.137 13.017 8.225 1.00 93.31 176 TYR A CA 1
ATOM 1370 C C . TYR A 1 176 ? -4.613 12.881 8.609 1.00 93.31 176 TYR A C 1
ATOM 1372 O O . TYR A 1 176 ? -5.485 12.909 7.748 1.00 93.31 176 TYR A O 1
ATOM 1380 N N . LEU A 1 177 ? -4.893 12.780 9.911 1.00 93.69 177 LEU A N 1
ATOM 1381 C CA . LEU A 1 177 ? -6.248 12.593 10.436 1.00 93.69 177 LEU A CA 1
ATOM 1382 C C . LEU A 1 177 ? -6.660 13.763 11.332 1.00 93.69 177 LEU A C 1
ATOM 1384 O O . LEU A 1 177 ? -5.935 14.123 12.269 1.00 93.69 177 LEU A O 1
ATOM 1388 N N . GLU A 1 178 ? -7.847 14.327 11.107 1.00 95.69 178 GLU A N 1
ATOM 1389 C CA . GLU A 1 178 ? -8.507 15.270 12.008 1.00 95.69 178 GLU A CA 1
ATOM 1390 C C . GLU A 1 178 ? -9.437 14.551 13.013 1.00 95.69 178 GLU A C 1
ATOM 1392 O O . GLU A 1 178 ? -9.919 13.437 12.785 1.00 95.69 178 GLU A O 1
ATOM 1397 N N . PRO A 1 179 ? -9.736 15.175 14.171 1.00 96.88 179 PRO A N 1
ATOM 1398 C CA . PRO A 1 179 ? -10.738 14.663 15.099 1.00 96.88 179 PRO A CA 1
ATOM 1399 C C . PRO A 1 179 ? -12.103 14.421 14.442 1.00 96.88 179 PRO A C 1
ATOM 1401 O O . PRO A 1 179 ? -12.806 15.372 14.088 1.00 96.88 179 PRO A O 1
ATOM 1404 N N . GLY A 1 180 ? -12.528 13.159 14.395 1.00 95.38 180 GLY A N 1
ATOM 1405 C CA . GLY A 1 180 ? -13.787 12.754 13.764 1.00 95.38 180 GLY A CA 1
ATOM 1406 C C . GLY A 1 180 ? -13.624 11.923 12.496 1.00 95.38 180 GLY A C 1
ATOM 1407 O O . GLY A 1 180 ? -14.609 11.296 12.102 1.00 95.38 180 GLY A O 1
ATOM 1408 N N . ASP A 1 181 ? -12.430 11.901 11.908 1.00 95.19 181 ASP A N 1
ATOM 1409 C CA . ASP A 1 181 ? -12.179 11.202 10.651 1.00 95.19 181 ASP A CA 1
ATOM 1410 C C . ASP A 1 181 ? -12.133 9.686 10.843 1.00 95.19 181 ASP A C 1
ATOM 1412 O O . ASP A 1 181 ? -11.865 9.169 11.934 1.00 95.19 181 ASP A O 1
ATOM 1416 N N . VAL A 1 182 ? -12.441 8.970 9.765 1.00 94.31 182 VAL A N 1
ATOM 1417 C CA . VAL A 1 182 ? -12.375 7.513 9.697 1.00 94.31 182 VAL A CA 1
ATOM 1418 C C . VAL A 1 182 ? -11.851 7.153 8.318 1.00 94.31 182 VAL A C 1
ATOM 1420 O O . VAL A 1 182 ? -12.549 7.353 7.328 1.00 94.31 182 VAL A O 1
ATOM 1423 N N . GLU A 1 183 ? -10.649 6.597 8.271 1.00 93.50 183 GLU A N 1
ATOM 1424 C CA . GLU A 1 183 ? -10.025 6.125 7.034 1.00 93.50 183 GLU A CA 1
ATOM 1425 C C . GLU A 1 183 ? -10.086 4.597 6.977 1.00 93.50 183 GLU A C 1
ATOM 1427 O O . GLU A 1 183 ? -10.039 3.919 8.014 1.00 93.50 183 GLU A O 1
ATOM 1432 N N . SER A 1 184 ? -10.194 4.048 5.766 1.00 94.69 184 SER A N 1
ATOM 1433 C CA . SER A 1 184 ? -10.325 2.603 5.559 1.00 94.69 184 SER A CA 1
ATOM 1434 C C . SER A 1 184 ? -9.390 2.084 4.473 1.00 94.69 184 SER A C 1
ATOM 1436 O O . SER A 1 184 ? -9.271 2.653 3.388 1.00 94.69 184 SER A O 1
ATOM 1438 N N . ILE A 1 185 ? -8.747 0.961 4.782 1.00 95.94 185 ILE A N 1
ATOM 1439 C CA . ILE A 1 185 ? -7.860 0.220 3.895 1.00 95.94 185 ILE A CA 1
ATOM 1440 C C . ILE A 1 185 ? -8.450 -1.180 3.731 1.00 95.94 185 ILE A C 1
ATOM 1442 O O . ILE A 1 185 ? -8.409 -1.999 4.654 1.00 95.94 185 ILE A O 1
ATOM 1446 N N . ALA A 1 186 ? -9.000 -1.481 2.560 1.00 96.56 186 ALA A N 1
ATOM 1447 C CA . ALA A 1 186 ? -9.471 -2.819 2.233 1.00 96.56 186 ALA A CA 1
ATOM 1448 C C . ALA A 1 186 ? -8.307 -3.669 1.714 1.00 96.56 186 ALA A C 1
ATOM 1450 O O . ALA A 1 186 ? -7.686 -3.326 0.713 1.00 96.56 186 ALA A O 1
ATOM 1451 N N . ILE A 1 187 ? -8.036 -4.794 2.373 1.00 95.50 187 ILE A N 1
ATOM 1452 C CA . ILE A 1 187 ? -7.010 -5.763 1.991 1.00 95.50 187 ILE A CA 1
ATOM 1453 C C . ILE A 1 187 ? -7.689 -7.015 1.447 1.00 95.50 187 ILE A C 1
ATOM 1455 O O . ILE A 1 187 ? -8.326 -7.779 2.183 1.00 95.50 187 ILE A O 1
ATOM 1459 N N . TYR A 1 188 ? -7.516 -7.248 0.151 1.00 94.50 188 TYR A N 1
ATOM 1460 C CA . TYR A 1 188 ? -7.985 -8.447 -0.525 1.00 94.50 188 TYR A CA 1
ATOM 1461 C C . TYR A 1 188 ? -6.818 -9.384 -0.829 1.00 94.50 188 TYR A C 1
ATOM 1463 O O . TYR A 1 188 ? -5.829 -9.003 -1.453 1.00 94.50 188 TYR A O 1
ATOM 1471 N N . ILE A 1 189 ? -6.946 -10.637 -0.396 1.00 89.06 189 ILE A N 1
ATOM 1472 C CA . ILE A 1 189 ? -5.918 -11.665 -0.567 1.00 89.06 189 ILE A CA 1
ATOM 1473 C C . ILE A 1 189 ? -6.515 -12.860 -1.311 1.00 89.06 189 ILE A C 1
ATOM 1475 O O . ILE A 1 189 ? -7.414 -13.535 -0.802 1.00 89.06 189 ILE A O 1
ATOM 1479 N N . ASP A 1 190 ? -5.956 -13.189 -2.476 1.00 87.12 190 ASP A N 1
ATOM 1480 C CA . ASP A 1 190 ? -6.250 -14.422 -3.211 1.00 87.12 190 ASP A CA 1
ATOM 1481 C C . ASP A 1 190 ? -4.982 -15.030 -3.806 1.00 87.12 190 ASP A C 1
ATOM 1483 O O . ASP A 1 190 ? -4.481 -14.541 -4.806 1.00 87.12 190 ASP A O 1
ATOM 1487 N N . LYS A 1 191 ? -4.517 -16.154 -3.245 1.00 81.56 191 LYS A N 1
ATOM 1488 C CA . LYS A 1 191 ? -3.378 -16.971 -3.713 1.00 81.56 191 LYS A CA 1
ATOM 1489 C C . LYS A 1 191 ? -2.107 -16.198 -4.091 1.00 81.56 191 LYS A C 1
ATOM 1491 O O . LYS A 1 191 ? -1.168 -16.256 -3.310 1.00 81.56 191 LYS A O 1
ATOM 1496 N N . SER A 1 192 ? -2.064 -15.609 -5.287 1.00 86.06 192 SER A N 1
ATOM 1497 C CA . SER A 1 192 ? -0.948 -14.826 -5.824 1.00 86.06 192 SER A CA 1
ATOM 1498 C C . SER A 1 192 ? -1.189 -13.316 -5.782 1.00 86.06 192 SER A C 1
ATOM 1500 O O . SER A 1 192 ? -0.228 -12.555 -5.864 1.00 86.06 192 SER A O 1
ATOM 1502 N N . ARG A 1 193 ? -2.450 -12.886 -5.656 1.00 89.19 193 ARG A N 1
ATOM 1503 C CA . ARG A 1 193 ? -2.882 -11.495 -5.705 1.00 89.19 193 ARG A CA 1
ATOM 1504 C C . ARG A 1 193 ? -3.104 -10.934 -4.308 1.00 89.19 193 ARG A C 1
ATOM 1506 O O . ARG A 1 193 ? -3.942 -11.430 -3.550 1.00 89.19 193 ARG A O 1
ATOM 1513 N N . HIS A 1 194 ? -2.379 -9.866 -4.018 1.00 91.12 194 HIS A N 1
ATOM 1514 C CA . HIS A 1 194 ? -2.510 -9.056 -2.817 1.00 91.12 194 HIS A CA 1
ATOM 1515 C C . HIS A 1 194 ? -2.940 -7.670 -3.268 1.00 91.12 194 HIS A C 1
ATOM 1517 O O . HIS A 1 194 ? -2.178 -6.997 -3.947 1.00 91.12 194 HIS A O 1
ATOM 1523 N N . GLN A 1 195 ? -4.166 -7.276 -2.960 1.00 93.81 195 GLN A N 1
ATOM 1524 C CA . GLN A 1 195 ? -4.736 -6.006 -3.386 1.00 93.81 195 GLN A CA 1
ATOM 1525 C C . GLN A 1 195 ? -5.062 -5.155 -2.166 1.00 93.81 195 GLN A C 1
ATOM 1527 O O . GLN A 1 195 ? -5.560 -5.663 -1.157 1.00 93.81 195 GLN A O 1
ATOM 1532 N N . LEU A 1 196 ? -4.775 -3.868 -2.286 1.00 94.06 196 LEU A N 1
ATOM 1533 C CA . LEU A 1 196 ? -5.153 -2.834 -1.349 1.00 94.06 196 LEU A CA 1
ATOM 1534 C C . LEU A 1 196 ? -6.020 -1.819 -2.077 1.00 94.06 196 LEU A C 1
ATOM 1536 O O . LEU A 1 196 ? -5.637 -1.325 -3.132 1.00 94.06 196 LEU A O 1
ATOM 1540 N N . THR A 1 197 ? -7.134 -1.460 -1.452 1.00 95.56 197 THR A N 1
ATOM 1541 C CA . THR A 1 197 ? -7.913 -0.287 -1.834 1.00 95.56 197 THR A CA 1
ATOM 1542 C C . THR A 1 197 ? -7.978 0.658 -0.642 1.00 95.56 197 THR A C 1
ATOM 1544 O O . THR A 1 197 ? -8.518 0.296 0.406 1.00 95.56 197 THR A O 1
ATOM 1547 N N . TYR A 1 198 ? -7.413 1.850 -0.788 1.00 93.69 198 TYR A N 1
ATOM 1548 C CA . TYR A 1 198 ? -7.482 2.924 0.195 1.00 93.69 198 TYR A CA 1
ATOM 1549 C C . TYR A 1 198 ? -8.565 3.921 -0.215 1.00 93.69 198 TYR A C 1
ATOM 1551 O O . TYR A 1 198 ? -8.555 4.439 -1.334 1.00 93.69 198 TYR A O 1
ATOM 1559 N N . TYR A 1 199 ? -9.515 4.153 0.687 1.00 89.62 199 TYR A N 1
ATOM 1560 C CA . TYR A 1 199 ? -10.620 5.084 0.482 1.00 89.62 199 TYR A CA 1
ATOM 1561 C C . TYR A 1 199 ? -10.389 6.320 1.328 1.00 89.62 199 TYR A C 1
ATOM 1563 O O . TYR A 1 199 ? -10.221 6.185 2.539 1.00 89.62 199 TYR A O 1
ATOM 1571 N N . THR A 1 200 ? -10.448 7.489 0.697 1.00 84.44 200 THR A N 1
ATOM 1572 C CA . THR A 1 200 ? -10.250 8.768 1.367 1.00 84.44 200 THR A CA 1
ATOM 1573 C C . THR A 1 200 ? -11.129 9.855 0.759 1.00 84.44 200 THR A C 1
ATOM 1575 O O . THR A 1 200 ? -11.446 9.812 -0.427 1.00 84.44 200 THR A O 1
ATOM 1578 N N . ASP A 1 201 ? -11.501 10.842 1.573 1.00 84.31 201 ASP A N 1
ATOM 1579 C CA . ASP A 1 201 ? -12.178 12.062 1.113 1.00 84.31 201 ASP A CA 1
ATOM 1580 C C . ASP A 1 201 ? -11.167 13.180 0.751 1.00 84.31 201 ASP A C 1
ATOM 1582 O O . ASP A 1 201 ? -11.561 14.284 0.350 1.00 84.31 201 ASP A O 1
ATOM 1586 N N . TYR A 1 202 ? -9.861 12.936 0.925 1.00 86.69 202 TYR A N 1
ATOM 1587 C CA . TYR A 1 202 ? -8.799 13.886 0.595 1.00 86.69 202 TYR A CA 1
ATOM 1588 C C . TYR A 1 202 ? -8.414 13.829 -0.888 1.00 86.69 202 TYR A C 1
ATOM 1590 O O . TYR A 1 202 ? -8.467 12.792 -1.541 1.00 86.69 202 TYR A O 1
ATOM 1598 N N . SER A 1 203 ? -7.969 14.969 -1.424 1.00 90.06 203 SER A N 1
ATOM 1599 C CA . SER A 1 203 ? -7.504 15.064 -2.815 1.00 90.06 203 SER A CA 1
ATOM 1600 C C . SER A 1 203 ? -6.069 14.580 -3.025 1.00 90.06 203 SER A C 1
ATOM 1602 O O . SER A 1 203 ? -5.575 14.616 -4.146 1.00 90.06 2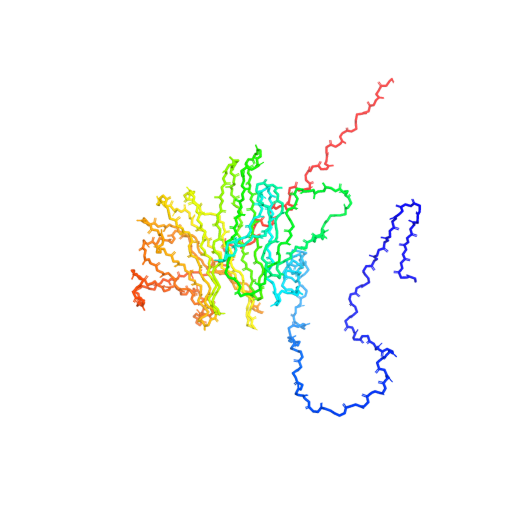03 SER A O 1
ATOM 1604 N N . GLU A 1 204 ? -5.379 14.197 -1.958 1.00 91.44 204 GLU A N 1
ATOM 1605 C CA . GLU A 1 204 ? -4.035 13.625 -1.976 1.00 91.44 204 GLU A CA 1
ATOM 1606 C C . GLU A 1 204 ? -4.076 12.355 -1.130 1.00 91.44 204 GLU A C 1
ATOM 1608 O O . GLU A 1 204 ? -4.729 12.342 -0.084 1.00 91.44 204 GLU A O 1
ATOM 1613 N N . SER A 1 205 ? -3.401 11.298 -1.577 1.00 92.06 205 SER A N 1
ATOM 1614 C CA . SER A 1 205 ? -3.244 10.100 -0.759 1.00 92.06 205 SER A CA 1
ATOM 1615 C C . SER A 1 205 ? -2.046 10.245 0.191 1.00 92.06 205 SER A C 1
ATOM 1617 O O . SER A 1 205 ? -1.108 10.990 -0.112 1.00 92.06 205 SER A O 1
ATOM 1619 N N . PRO A 1 206 ? -2.030 9.473 1.288 1.00 93.94 206 PRO A N 1
ATOM 1620 C CA . PRO A 1 206 ? -0.801 9.110 1.984 1.00 93.94 206 PRO A CA 1
ATOM 1621 C C . PRO A 1 206 ? 0.187 8.418 1.031 1.00 93.94 206 PRO A C 1
ATOM 1623 O O . PRO A 1 206 ? -0.181 8.017 -0.085 1.00 93.94 206 PRO A O 1
ATOM 1626 N N . ASP A 1 207 ? 1.423 8.233 1.485 1.00 93.31 207 ASP A N 1
ATOM 1627 C CA . ASP A 1 207 ? 2.401 7.429 0.757 1.00 93.31 207 ASP A CA 1
ATOM 1628 C C . ASP A 1 207 ? 2.111 5.948 1.021 1.00 93.31 207 ASP A C 1
ATOM 1630 O O . ASP A 1 207 ? 2.011 5.512 2.171 1.00 93.31 207 ASP A O 1
ATOM 1634 N N . ILE A 1 208 ? 1.922 5.174 -0.049 1.00 94.56 208 ILE A N 1
ATOM 1635 C CA . ILE A 1 208 ? 1.647 3.742 0.049 1.00 94.56 208 ILE A CA 1
ATOM 1636 C C . ILE A 1 208 ? 2.832 2.978 -0.512 1.00 94.56 208 ILE A C 1
ATOM 1638 O O . ILE A 1 208 ? 3.158 3.088 -1.695 1.00 94.56 208 ILE A O 1
ATOM 1642 N N . GLU A 1 209 ? 3.449 2.170 0.340 1.00 94.19 209 GLU A N 1
ATOM 1643 C CA . GLU A 1 209 ? 4.624 1.384 0.009 1.00 94.19 209 GLU A CA 1
ATOM 1644 C C . GLU A 1 209 ? 4.330 -0.107 0.137 1.00 94.19 209 GLU A C 1
ATOM 1646 O O . GLU A 1 209 ? 3.815 -0.574 1.149 1.00 94.19 209 GLU A O 1
ATOM 1651 N N . LEU A 1 210 ? 4.686 -0.885 -0.880 1.00 94.50 210 LEU A N 1
ATOM 1652 C CA . LEU A 1 210 ? 4.663 -2.340 -0.826 1.00 94.50 210 LEU A CA 1
ATOM 1653 C C . LEU A 1 210 ? 6.085 -2.852 -1.001 1.00 94.50 210 LEU A C 1
ATOM 1655 O O . LEU A 1 210 ? 6.703 -2.591 -2.026 1.00 94.50 210 LEU A O 1
ATOM 1659 N N . GLY A 1 211 ? 6.586 -3.629 -0.046 1.00 92.69 211 GLY A N 1
ATOM 1660 C CA . GLY A 1 211 ? 7.878 -4.296 -0.170 1.00 92.69 211 GLY A CA 1
ATOM 1661 C C . GLY A 1 211 ? 7.750 -5.807 -0.302 1.00 92.69 211 GLY A C 1
ATOM 1662 O O . GLY A 1 211 ? 6.881 -6.422 0.316 1.00 92.69 211 GLY A O 1
ATOM 1663 N N . LEU A 1 212 ? 8.628 -6.415 -1.097 1.00 92.94 212 LEU A N 1
ATOM 1664 C CA . LEU A 1 212 ? 8.662 -7.845 -1.398 1.00 92.94 212 LEU A CA 1
ATOM 1665 C C . LEU A 1 212 ? 10.109 -8.355 -1.381 1.00 92.94 212 LEU A C 1
ATOM 1667 O O . LEU A 1 212 ? 10.978 -7.793 -2.045 1.00 92.94 212 LEU A O 1
ATOM 1671 N N . GLU A 1 213 ? 10.345 -9.469 -0.691 1.00 88.62 213 GLU A N 1
ATOM 1672 C CA . GLU A 1 213 ? 11.613 -10.209 -0.757 1.00 88.62 213 GLU A CA 1
ATOM 1673 C C . GLU A 1 213 ? 11.504 -11.333 -1.797 1.00 88.62 213 GLU A C 1
ATOM 1675 O O . GLU A 1 213 ? 10.534 -12.101 -1.815 1.00 88.62 213 GLU A O 1
ATOM 1680 N N . THR A 1 214 ? 12.520 -11.473 -2.651 1.00 89.12 214 THR A N 1
ATOM 1681 C CA . THR A 1 214 ? 12.631 -12.608 -3.580 1.00 89.12 214 THR A CA 1
ATOM 1682 C C . THR A 1 214 ? 13.980 -13.312 -3.444 1.00 89.12 214 THR A C 1
ATOM 1684 O O . THR A 1 214 ? 14.912 -12.825 -2.813 1.00 89.12 214 THR A O 1
ATOM 1687 N N . ASP A 1 215 ? 14.116 -14.484 -4.074 1.00 88.44 215 ASP A N 1
ATOM 1688 C CA . ASP A 1 215 ? 15.396 -15.207 -4.104 1.00 88.44 215 ASP A CA 1
ATOM 1689 C C . ASP A 1 215 ? 16.502 -14.423 -4.863 1.00 88.44 215 ASP A C 1
ATOM 1691 O O . ASP A 1 215 ? 17.689 -14.709 -4.671 1.00 88.44 215 ASP A O 1
ATOM 1695 N N . GLU A 1 216 ? 16.139 -13.480 -5.744 1.00 89.62 216 GLU A N 1
ATOM 1696 C CA . GLU A 1 216 ? 17.071 -12.759 -6.628 1.00 89.62 216 GLU A CA 1
ATOM 1697 C C . GLU A 1 216 ? 17.414 -11.358 -6.089 1.00 89.62 216 GLU A C 1
ATOM 1699 O O . GLU A 1 216 ? 18.597 -11.037 -5.914 1.00 89.62 216 GLU A O 1
ATOM 1704 N N . ALA A 1 217 ? 16.386 -10.575 -5.763 1.00 92.94 217 ALA A N 1
ATOM 1705 C CA . ALA A 1 217 ? 16.472 -9.196 -5.284 1.00 92.94 217 ALA A CA 1
ATOM 1706 C C . ALA A 1 217 ? 15.300 -8.857 -4.346 1.00 92.94 217 ALA A C 1
ATOM 1708 O O . ALA A 1 217 ? 14.265 -9.530 -4.370 1.00 92.94 217 ALA A O 1
ATOM 1709 N N . ASP A 1 218 ? 15.453 -7.791 -3.574 1.00 93.88 218 ASP A N 1
ATOM 1710 C CA . ASP A 1 218 ? 14.376 -7.189 -2.794 1.00 93.88 218 ASP A CA 1
ATOM 1711 C C . ASP A 1 218 ? 13.798 -6.008 -3.575 1.00 93.88 218 ASP A C 1
ATOM 1713 O O . ASP A 1 218 ? 14.521 -5.316 -4.297 1.00 93.88 218 ASP A O 1
ATOM 1717 N N . TYR A 1 219 ? 12.493 -5.792 -3.452 1.00 95.19 219 TYR A N 1
ATOM 1718 C CA . TYR A 1 219 ? 11.778 -4.743 -4.168 1.00 95.19 219 TYR A CA 1
ATOM 1719 C C . TYR A 1 219 ? 10.921 -3.932 -3.206 1.00 95.19 219 TYR A C 1
ATOM 1721 O O . TYR A 1 219 ? 10.335 -4.499 -2.285 1.00 95.19 219 TYR A O 1
ATOM 1729 N N . ALA A 1 220 ? 10.803 -2.631 -3.457 1.00 95.00 220 ALA A N 1
ATOM 1730 C CA . ALA A 1 220 ? 9.788 -1.784 -2.846 1.00 95.00 220 ALA A CA 1
ATOM 1731 C C . ALA A 1 220 ? 9.130 -0.915 -3.921 1.00 95.00 220 ALA A C 1
ATOM 1733 O O . ALA A 1 220 ? 9.815 -0.336 -4.761 1.00 95.00 220 ALA A O 1
ATOM 1734 N N . MET A 1 221 ? 7.805 -0.828 -3.915 1.00 96.19 221 MET A N 1
ATOM 1735 C CA . MET A 1 221 ? 7.048 0.070 -4.780 1.00 96.19 221 MET A CA 1
ATOM 1736 C C . MET A 1 221 ? 6.375 1.109 -3.900 1.00 96.19 221 MET A C 1
ATOM 1738 O O . MET A 1 221 ? 5.553 0.742 -3.065 1.00 96.19 221 MET A O 1
ATOM 1742 N N . MET A 1 222 ? 6.702 2.379 -4.109 1.00 95.44 222 MET A N 1
ATOM 1743 C CA . MET A 1 222 ? 6.044 3.508 -3.462 1.00 95.44 222 MET A CA 1
ATOM 1744 C C . MET A 1 222 ? 5.158 4.200 -4.488 1.00 95.44 222 MET A C 1
ATOM 1746 O O . MET A 1 222 ? 5.604 4.525 -5.593 1.00 95.44 222 MET A O 1
ATOM 1750 N N . VAL A 1 223 ? 3.906 4.442 -4.118 1.00 96.06 223 VAL A N 1
ATOM 1751 C CA . VAL A 1 223 ? 2.972 5.203 -4.938 1.00 96.06 223 VAL A CA 1
ATOM 1752 C C . VAL A 1 223 ? 2.230 6.212 -4.072 1.00 96.06 223 VAL A C 1
ATOM 1754 O O . VAL A 1 223 ? 1.774 5.896 -2.973 1.00 96.06 223 VAL A O 1
ATOM 1757 N N . ARG A 1 224 ? 2.072 7.419 -4.611 1.00 95.19 224 ARG A N 1
ATOM 1758 C CA . ARG A 1 224 ? 1.294 8.509 -4.020 1.00 95.19 224 ARG A CA 1
ATOM 1759 C C . ARG A 1 224 ? 0.395 9.115 -5.084 1.00 95.19 224 ARG A C 1
ATOM 1761 O O . ARG A 1 224 ? 0.860 9.420 -6.179 1.00 95.19 224 ARG A O 1
ATOM 1768 N N . ALA A 1 225 ? -0.879 9.325 -4.783 1.00 95.19 225 ALA A N 1
ATOM 1769 C CA . ALA A 1 225 ? -1.744 10.153 -5.607 1.00 95.19 225 ALA A CA 1
ATOM 1770 C C . ALA A 1 225 ? -1.601 11.609 -5.158 1.00 95.19 225 ALA A C 1
ATOM 1772 O O . ALA A 1 225 ? -1.977 11.966 -4.044 1.00 95.19 225 ALA A O 1
ATOM 1773 N N . THR A 1 226 ? -1.062 12.453 -6.032 1.00 95.12 226 THR A N 1
ATOM 1774 C CA . THR A 1 226 ? -0.942 13.901 -5.799 1.00 95.12 226 THR A CA 1
ATOM 1775 C C . THR A 1 226 ? -2.208 14.654 -6.193 1.00 95.12 226 THR A C 1
ATOM 1777 O O . THR A 1 226 ? -2.367 15.824 -5.848 1.00 95.12 226 THR A O 1
ATOM 1780 N N . GLU A 1 227 ? -3.116 13.994 -6.916 1.00 94.25 227 GLU A N 1
ATOM 1781 C CA . GLU A 1 227 ? -4.429 14.534 -7.244 1.00 94.25 227 GLU A CA 1
ATOM 1782 C C . GLU A 1 227 ? -5.461 13.402 -7.414 1.00 94.25 227 GLU A C 1
ATOM 1784 O O . GLU A 1 227 ? -5.432 12.671 -8.405 1.00 94.25 227 GLU A O 1
ATOM 1789 N N . LEU A 1 228 ? -6.389 13.285 -6.460 1.00 91.00 228 LEU A N 1
ATOM 1790 C CA . LEU A 1 228 ? -7.641 12.523 -6.526 1.00 91.00 228 LEU A CA 1
ATOM 1791 C C . LEU A 1 228 ? -8.787 13.541 -6.591 1.00 91.00 228 LEU A C 1
ATOM 1793 O O . LEU A 1 228 ? -8.933 14.372 -5.693 1.00 91.00 228 LEU A O 1
ATOM 1797 N N . THR A 1 229 ? -9.551 13.568 -7.685 1.00 83.69 229 THR A N 1
ATOM 1798 C CA . THR A 1 229 ? -10.481 14.686 -7.953 1.00 83.69 229 THR A CA 1
ATOM 1799 C C . THR A 1 229 ? -11.957 14.332 -7.809 1.00 83.69 229 THR A C 1
ATOM 1801 O O . THR A 1 229 ? -12.773 15.242 -7.620 1.00 83.69 229 THR A O 1
ATOM 1804 N N . GLY A 1 230 ? -12.324 13.054 -7.874 1.00 80.88 230 GLY A N 1
ATOM 1805 C CA . GLY A 1 230 ? -13.684 12.601 -7.618 1.00 80.88 230 GLY A CA 1
ATOM 1806 C C . GLY A 1 230 ? -14.000 12.476 -6.127 1.00 80.88 230 GLY A C 1
ATOM 1807 O O . GLY A 1 230 ? -13.134 12.219 -5.302 1.00 80.88 230 GLY A O 1
ATOM 1808 N N . GLU A 1 231 ? -15.277 12.666 -5.780 1.00 79.31 231 GLU A N 1
ATOM 1809 C CA . GLU A 1 231 ? -15.763 12.637 -4.386 1.00 79.31 231 GLU A CA 1
ATOM 1810 C C . GLU A 1 231 ? -15.739 11.233 -3.751 1.00 79.31 231 GLU A C 1
ATOM 1812 O O . GLU A 1 231 ? -15.883 11.123 -2.541 1.00 79.31 231 GLU A O 1
ATOM 1817 N N . GLU A 1 232 ? -15.625 10.172 -4.555 1.00 82.62 232 GLU A N 1
ATOM 1818 C CA . GLU A 1 232 ? -15.597 8.769 -4.103 1.00 82.62 232 GLU A CA 1
ATOM 1819 C C . GLU A 1 232 ? -14.422 8.003 -4.745 1.00 82.62 232 GLU A C 1
ATOM 1821 O O . GLU A 1 232 ? -14.456 6.773 -4.823 1.00 82.62 232 GLU A O 1
ATOM 1826 N N . ASP A 1 233 ? -13.418 8.726 -5.259 1.00 89.06 233 ASP A N 1
ATOM 1827 C CA . ASP A 1 233 ? -12.243 8.111 -5.876 1.00 89.06 233 ASP A CA 1
ATOM 1828 C C . ASP A 1 233 ? -11.456 7.323 -4.819 1.00 89.06 233 ASP A C 1
ATOM 1830 O O . ASP A 1 233 ? -11.406 7.688 -3.642 1.00 89.06 233 ASP A O 1
ATOM 1834 N N . ALA A 1 234 ? -10.838 6.223 -5.239 1.00 91.38 234 ALA A N 1
ATOM 1835 C CA . ALA A 1 234 ? -10.089 5.357 -4.343 1.00 91.38 234 ALA A CA 1
ATOM 1836 C C . ALA A 1 234 ? -8.733 5.022 -4.945 1.00 91.38 234 ALA A C 1
ATOM 1838 O O . ALA A 1 234 ? -8.549 4.928 -6.157 1.00 91.38 234 ALA A O 1
ATOM 1839 N N . PHE A 1 235 ? -7.768 4.797 -4.072 1.00 92.56 235 PHE A N 1
ATOM 1840 C CA . PHE A 1 235 ? -6.444 4.388 -4.479 1.00 92.56 235 PHE A CA 1
ATOM 1841 C C . PHE A 1 235 ? -6.364 2.863 -4.453 1.00 92.56 235 PHE A C 1
ATOM 1843 O O . PHE A 1 235 ? -6.384 2.262 -3.378 1.00 92.56 235 PHE A O 1
ATOM 1850 N N . ASP A 1 236 ? -6.297 2.230 -5.624 1.00 95.12 236 ASP A N 1
ATOM 1851 C CA . ASP A 1 236 ? -6.288 0.772 -5.751 1.00 95.12 236 ASP A CA 1
ATOM 1852 C C . ASP A 1 236 ? -4.965 0.273 -6.328 1.00 95.12 236 ASP A C 1
ATOM 1854 O O . ASP A 1 236 ? -4.626 0.541 -7.484 1.00 95.12 236 ASP A O 1
ATOM 1858 N N . ILE A 1 237 ? -4.222 -0.474 -5.515 1.00 96.12 237 ILE A N 1
ATOM 1859 C CA . ILE A 1 237 ? -2.972 -1.112 -5.921 1.00 96.12 237 ILE A CA 1
ATOM 1860 C C . ILE A 1 237 ? -3.015 -2.610 -5.675 1.00 96.12 237 ILE A C 1
ATOM 1862 O O . ILE A 1 237 ? -3.716 -3.116 -4.798 1.00 96.12 237 ILE A O 1
ATOM 1866 N N . GLY A 1 238 ? -2.219 -3.343 -6.438 1.00 94.44 238 GLY A N 1
ATOM 1867 C CA . GLY A 1 238 ? -2.086 -4.775 -6.284 1.00 94.44 238 GLY A CA 1
ATOM 1868 C C . GLY A 1 238 ? -0.681 -5.269 -6.562 1.00 94.44 238 GLY A C 1
ATOM 1869 O O . GLY A 1 238 ? 0.092 -4.658 -7.290 1.00 94.44 238 GLY A O 1
ATOM 1870 N N . LEU A 1 239 ? -0.378 -6.428 -6.000 1.00 94.31 239 LEU A N 1
ATOM 1871 C CA . LEU A 1 239 ? 0.773 -7.241 -6.336 1.00 94.31 239 LEU A CA 1
ATOM 1872 C C . LEU A 1 239 ? 0.266 -8.590 -6.833 1.00 94.31 239 LEU A C 1
ATOM 1874 O O . LEU A 1 239 ? -0.465 -9.276 -6.113 1.00 94.31 239 LEU A O 1
ATOM 1878 N N . ASP A 1 240 ? 0.671 -8.983 -8.036 1.00 94.25 240 ASP A N 1
ATOM 1879 C CA . ASP A 1 240 ? 0.480 -10.332 -8.558 1.00 94.25 240 ASP A CA 1
ATOM 1880 C C . ASP A 1 240 ? 1.820 -11.071 -8.573 1.00 94.25 240 ASP A C 1
ATOM 1882 O O . ASP A 1 240 ? 2.692 -10.847 -9.411 1.00 94.25 240 ASP A O 1
ATOM 1886 N N . THR A 1 241 ? 1.996 -11.956 -7.599 1.00 89.88 241 THR A N 1
ATOM 1887 C CA . THR A 1 241 ? 3.241 -12.712 -7.385 1.00 89.88 241 THR A CA 1
ATOM 1888 C C . THR A 1 241 ? 3.431 -13.874 -8.361 1.00 89.88 241 THR A C 1
ATOM 1890 O O . THR A 1 241 ? 4.521 -14.436 -8.432 1.00 89.88 241 THR A O 1
ATOM 1893 N N . ASP A 1 242 ? 2.401 -14.248 -9.130 1.00 91.62 242 ASP A N 1
ATOM 1894 C CA . ASP A 1 242 ? 2.533 -15.270 -10.176 1.00 91.62 242 ASP A CA 1
ATOM 1895 C C . ASP A 1 242 ? 3.134 -14.669 -11.460 1.00 91.62 242 ASP A C 1
ATOM 1897 O O . ASP A 1 242 ? 3.845 -15.367 -12.193 1.00 91.62 242 ASP A O 1
ATOM 1901 N N . THR A 1 243 ? 2.842 -13.394 -11.739 1.00 93.81 243 THR A N 1
ATOM 1902 C CA . THR A 1 243 ? 3.334 -12.653 -12.913 1.00 93.81 243 THR A CA 1
ATOM 1903 C C . THR A 1 243 ? 4.429 -11.639 -12.585 1.00 93.81 243 THR A C 1
ATOM 1905 O O . THR A 1 243 ? 5.042 -11.119 -13.511 1.00 93.81 243 THR A O 1
ATOM 1908 N N . ASN A 1 244 ? 4.731 -11.416 -11.301 1.00 94.44 244 ASN A N 1
ATOM 1909 C CA . ASN A 1 244 ? 5.625 -10.361 -10.812 1.00 94.44 244 ASN A CA 1
ATOM 1910 C C . ASN A 1 244 ? 5.218 -8.972 -11.321 1.00 94.44 244 ASN A C 1
ATOM 1912 O O . ASN A 1 244 ? 6.048 -8.195 -11.794 1.00 94.44 244 ASN A O 1
ATOM 1916 N N . GLU A 1 245 ? 3.925 -8.673 -11.225 1.00 96.31 245 GLU A N 1
ATOM 1917 C CA . GLU A 1 245 ? 3.364 -7.391 -11.639 1.00 96.31 245 GLU A CA 1
ATOM 1918 C C . GLU A 1 245 ? 2.904 -6.604 -10.415 1.00 96.31 245 GLU A C 1
ATOM 1920 O O . GLU A 1 245 ? 2.127 -7.093 -9.592 1.00 96.31 245 GLU A O 1
ATOM 1925 N N . PHE A 1 246 ? 3.367 -5.362 -10.318 1.00 97.06 246 PHE A N 1
ATOM 1926 C CA . PHE A 1 246 ? 2.707 -4.348 -9.513 1.00 97.06 246 PHE A CA 1
ATOM 1927 C C . PHE A 1 246 ? 1.614 -3.700 -10.365 1.00 97.06 246 PHE A C 1
ATOM 1929 O O . PHE A 1 246 ? 1.817 -3.418 -11.546 1.00 97.06 246 PHE A O 1
ATOM 1936 N N . ILE A 1 247 ? 0.440 -3.516 -9.781 1.00 97.31 247 ILE A N 1
ATOM 1937 C CA . ILE A 1 247 ? -0.780 -3.102 -10.463 1.00 97.31 247 ILE A CA 1
ATOM 1938 C C . ILE A 1 247 ? -1.241 -1.802 -9.818 1.00 97.31 247 ILE A C 1
ATOM 1940 O O . ILE A 1 247 ? -1.408 -1.760 -8.604 1.00 97.31 247 ILE A O 1
ATOM 1944 N N . LEU A 1 248 ? -1.489 -0.774 -10.622 1.00 97.44 248 LEU A N 1
ATOM 1945 C CA . LEU A 1 248 ? -2.195 0.440 -10.211 1.00 97.44 248 LEU A CA 1
ATOM 1946 C C . LEU A 1 248 ? -3.476 0.541 -11.039 1.00 97.44 248 LEU A C 1
ATOM 1948 O O . LEU A 1 248 ? -3.419 0.521 -12.269 1.00 97.44 248 LEU A O 1
ATOM 1952 N N . ASN A 1 249 ? -4.630 0.606 -10.381 1.00 96.81 249 ASN A N 1
ATOM 1953 C CA . ASN A 1 249 ? -5.938 0.551 -11.023 1.00 96.81 249 ASN A CA 1
ATOM 1954 C C . ASN A 1 249 ? -6.786 1.776 -10.650 1.00 96.81 249 ASN A C 1
ATOM 1956 O O . ASN A 1 249 ? -6.822 2.202 -9.500 1.00 96.81 249 ASN A O 1
ATOM 1960 N N . THR A 1 250 ? -7.496 2.330 -11.633 1.00 96.50 250 THR A N 1
ATOM 1961 C CA . THR A 1 250 ? -8.347 3.521 -11.469 1.00 96.50 250 THR A CA 1
ATOM 1962 C C . THR A 1 250 ? -9.824 3.234 -11.758 1.00 96.50 250 THR A C 1
ATOM 1964 O O . THR A 1 250 ? -10.585 4.140 -12.093 1.00 96.50 250 THR A O 1
ATOM 1967 N N . SER A 1 251 ? -10.277 1.980 -11.621 1.00 94.19 251 SER A N 1
ATOM 1968 C CA . SER A 1 251 ? -11.692 1.600 -11.849 1.00 94.19 251 SER A CA 1
ATOM 1969 C C . SER A 1 251 ? -12.650 2.188 -10.815 1.00 94.19 251 SER A C 1
ATOM 1971 O O . SER A 1 251 ? -13.862 2.198 -11.023 1.00 94.19 251 SER A O 1
ATOM 1973 N N . TYR A 1 252 ? -12.125 2.613 -9.666 1.00 93.56 252 TYR A N 1
ATOM 1974 C CA . TYR A 1 252 ? -12.905 3.294 -8.636 1.00 93.56 252 TYR A CA 1
ATOM 1975 C C . TYR A 1 252 ? -12.939 4.810 -8.834 1.00 93.56 252 TYR A C 1
ATOM 1977 O O . TYR A 1 252 ? -13.684 5.484 -8.129 1.00 93.56 252 TYR A O 1
ATOM 1985 N N . ASN A 1 253 ? -12.195 5.339 -9.807 1.00 94.31 253 ASN A N 1
ATOM 1986 C CA . ASN A 1 253 ? -12.093 6.775 -10.010 1.00 94.31 253 ASN A CA 1
ATOM 1987 C C . ASN A 1 253 ? -13.118 7.234 -11.036 1.00 94.31 253 ASN A C 1
ATOM 1989 O O . ASN A 1 253 ? -13.459 6.530 -11.985 1.00 94.31 253 ASN A O 1
ATOM 1993 N N . THR A 1 254 ? -13.631 8.438 -10.837 1.00 94.25 254 THR A N 1
ATOM 1994 C CA . THR A 1 254 ? -14.652 9.047 -11.696 1.00 94.25 254 THR A CA 1
ATOM 1995 C C . THR A 1 254 ? -14.100 10.173 -12.559 1.00 94.25 254 THR A C 1
ATOM 1997 O O . THR A 1 254 ? -14.717 10.539 -13.561 1.00 94.25 254 THR A O 1
ATOM 2000 N N . GLU A 1 255 ? -12.926 10.681 -12.203 1.00 94.50 255 GLU A N 1
ATOM 2001 C CA . GLU A 1 255 ? -12.180 11.719 -12.900 1.00 94.50 255 GLU A CA 1
ATOM 2002 C C . GLU A 1 255 ? -10.698 11.297 -12.995 1.00 94.50 255 GLU A C 1
ATOM 2004 O O . GLU A 1 255 ? -10.271 10.376 -12.293 1.00 94.50 255 GLU A O 1
ATOM 2009 N N . PRO A 1 256 ? -9.894 11.919 -13.875 1.00 95.38 256 PRO A N 1
ATOM 2010 C CA . PRO A 1 256 ? -8.470 11.616 -13.961 1.00 95.38 256 PRO A CA 1
ATOM 2011 C C . PRO A 1 256 ? -7.742 11.873 -12.641 1.00 95.38 256 PRO A C 1
ATOM 2013 O O . PRO A 1 256 ? -8.065 12.809 -11.902 1.00 95.38 256 PRO A O 1
ATOM 2016 N N . SER A 1 257 ? -6.717 11.068 -12.384 1.00 95.62 257 SER A N 1
ATOM 2017 C CA . SER A 1 257 ? -5.878 11.170 -11.191 1.00 95.62 257 SER A CA 1
ATOM 2018 C C . SER A 1 257 ? -4.404 11.254 -11.567 1.00 95.62 257 SER A C 1
ATOM 2020 O O . SER A 1 257 ? -3.987 10.724 -12.601 1.00 95.62 257 SER A O 1
ATOM 2022 N N . THR A 1 258 ? -3.623 11.937 -10.732 1.00 96.88 258 THR A N 1
ATOM 2023 C CA . THR A 1 258 ? -2.182 12.127 -10.936 1.00 96.88 258 THR A CA 1
ATOM 2024 C C . THR A 1 258 ? -1.408 11.389 -9.855 1.00 96.88 258 THR A C 1
ATOM 2026 O O . THR A 1 258 ? -1.716 11.528 -8.671 1.00 96.88 258 THR A O 1
ATOM 2029 N N . TYR A 1 259 ? -0.396 10.629 -10.269 1.00 97.06 259 TYR A N 1
ATOM 2030 C CA . TYR A 1 259 ? 0.396 9.773 -9.397 1.00 97.06 259 TYR A CA 1
ATOM 2031 C C . TYR A 1 259 ? 1.891 10.081 -9.479 1.00 97.06 259 TYR A C 1
ATOM 2033 O O . TYR A 1 259 ? 2.423 10.453 -10.530 1.00 97.06 259 TYR A O 1
ATOM 2041 N N . GLU A 1 260 ? 2.570 9.856 -8.364 1.00 97.00 260 GLU A N 1
ATOM 2042 C CA . GLU A 1 260 ? 4.000 9.586 -8.306 1.00 97.00 260 GLU A CA 1
ATOM 2043 C C . GLU A 1 260 ? 4.200 8.089 -8.095 1.00 97.00 260 GLU A C 1
ATOM 2045 O O . GLU A 1 260 ? 3.515 7.480 -7.274 1.00 97.00 260 GLU A O 1
ATOM 2050 N N . ILE A 1 261 ? 5.106 7.495 -8.870 1.00 97.00 261 ILE A N 1
ATOM 2051 C CA . ILE A 1 261 ? 5.361 6.054 -8.865 1.00 97.00 261 ILE A CA 1
ATOM 2052 C C . ILE A 1 261 ? 6.867 5.841 -8.811 1.00 97.00 261 ILE A C 1
ATOM 2054 O O . ILE A 1 261 ? 7.585 6.300 -9.705 1.00 97.00 261 ILE A O 1
ATOM 2058 N N . TYR A 1 262 ? 7.324 5.092 -7.811 1.00 96.56 262 TYR A N 1
ATOM 2059 C CA . TYR A 1 262 ? 8.714 4.684 -7.655 1.00 96.56 262 TYR A CA 1
ATOM 2060 C C . TYR A 1 262 ? 8.814 3.180 -7.411 1.00 96.56 262 TYR A C 1
ATOM 2062 O O . TYR A 1 262 ? 8.023 2.599 -6.673 1.00 96.56 262 TYR A O 1
ATOM 2070 N N . VAL A 1 263 ? 9.815 2.554 -8.022 1.00 96.44 263 VAL A N 1
ATOM 2071 C CA . VAL A 1 263 ? 10.181 1.152 -7.831 1.00 96.44 263 VAL A CA 1
ATOM 2072 C C . VAL A 1 263 ? 11.652 1.101 -7.451 1.00 96.44 263 VAL A C 1
ATOM 2074 O O . VAL A 1 263 ? 12.523 1.427 -8.258 1.00 96.44 263 VAL A O 1
ATOM 2077 N N . LEU A 1 264 ? 11.917 0.693 -6.220 1.00 95.50 264 LEU A N 1
ATOM 2078 C CA . LEU A 1 264 ? 13.236 0.383 -5.698 1.00 95.50 264 LEU A CA 1
ATOM 2079 C C . LEU A 1 264 ? 13.524 -1.106 -5.905 1.00 95.50 264 LEU A C 1
ATOM 2081 O O . LEU A 1 264 ? 12.696 -1.962 -5.598 1.00 95.50 264 LEU A O 1
ATOM 2085 N N . GLN A 1 265 ? 14.726 -1.404 -6.378 1.00 95.00 265 GLN A N 1
ATOM 2086 C CA . GLN A 1 265 ? 15.308 -2.737 -6.393 1.00 95.00 265 GLN A CA 1
ATOM 2087 C C . GLN A 1 265 ? 16.615 -2.725 -5.603 1.00 95.00 265 GLN A C 1
ATOM 2089 O O . GLN A 1 265 ? 17.453 -1.845 -5.806 1.00 95.00 265 GLN A O 1
ATOM 2094 N N . ILE A 1 266 ? 16.809 -3.737 -4.761 1.00 93.56 266 ILE A N 1
ATOM 2095 C CA . ILE A 1 266 ? 18.033 -3.964 -3.995 1.00 93.56 266 ILE A CA 1
ATOM 2096 C C . ILE A 1 266 ? 18.542 -5.378 -4.290 1.00 93.56 266 ILE A C 1
ATOM 2098 O O . ILE A 1 266 ? 17.871 -6.370 -4.008 1.00 93.56 266 ILE A O 1
ATOM 2102 N N . ASP A 1 267 ? 19.743 -5.493 -4.849 1.00 92.75 267 ASP A N 1
ATOM 2103 C CA . ASP A 1 267 ? 20.389 -6.775 -5.144 1.00 92.75 267 ASP A CA 1
ATOM 2104 C C . ASP A 1 267 ? 21.869 -6.794 -4.705 1.00 92.75 267 ASP A C 1
ATOM 2106 O O . ASP A 1 267 ? 22.313 -5.990 -3.883 1.00 92.75 267 ASP A O 1
ATOM 2110 N N . ASP A 1 268 ? 22.651 -7.774 -5.172 1.00 92.44 268 ASP A N 1
ATOM 2111 C CA . ASP A 1 268 ? 24.085 -7.847 -4.868 1.00 92.44 268 ASP A CA 1
ATOM 2112 C C . ASP A 1 268 ? 24.960 -6.860 -5.660 1.00 92.44 268 ASP A C 1
ATOM 2114 O O . ASP A 1 268 ? 26.142 -6.709 -5.330 1.00 92.44 268 ASP A O 1
ATOM 2118 N N . GLU A 1 269 ? 24.410 -6.185 -6.670 1.00 91.44 269 GLU A N 1
ATOM 2119 C CA . GLU A 1 269 ? 25.066 -5.113 -7.423 1.00 91.44 269 GLU A CA 1
ATOM 2120 C C . GLU A 1 269 ? 24.810 -3.730 -6.802 1.00 91.44 269 GLU A C 1
ATOM 2122 O O . GLU A 1 269 ? 25.671 -2.851 -6.919 1.00 91.44 269 GLU A O 1
ATOM 2127 N N . GLY A 1 270 ? 23.697 -3.556 -6.084 1.00 91.19 270 GLY A N 1
ATOM 2128 C CA . GLY A 1 270 ? 23.402 -2.365 -5.292 1.00 91.19 270 GLY A CA 1
ATOM 2129 C C . GLY A 1 270 ? 21.919 -2.015 -5.287 1.00 91.19 270 GLY A C 1
ATOM 2130 O O . GLY A 1 270 ? 21.060 -2.891 -5.331 1.00 91.19 270 GLY A O 1
ATOM 2131 N N . GLU A 1 271 ? 21.641 -0.716 -5.216 1.00 92.12 271 GLU A N 1
ATOM 2132 C CA . GLU A 1 271 ? 20.286 -0.168 -5.252 1.00 92.12 271 GLU A CA 1
ATOM 2133 C C . GLU A 1 271 ? 20.026 0.504 -6.598 1.00 92.12 271 GLU A C 1
ATOM 2135 O O . GLU A 1 271 ? 20.921 1.141 -7.165 1.00 92.12 271 GLU A O 1
ATOM 2140 N N . ARG A 1 272 ? 18.795 0.375 -7.091 1.00 93.38 272 ARG A N 1
ATOM 2141 C CA . ARG A 1 272 ? 18.291 1.104 -8.255 1.00 93.38 272 ARG A CA 1
ATOM 2142 C C . ARG A 1 272 ? 16.883 1.601 -7.996 1.00 93.38 272 ARG A C 1
ATOM 2144 O O . ARG A 1 272 ? 16.050 0.834 -7.524 1.00 93.38 272 ARG A O 1
ATOM 2151 N N . VAL A 1 273 ? 16.615 2.849 -8.358 1.00 94.94 273 VAL A N 1
ATOM 2152 C CA . VAL A 1 273 ? 15.290 3.465 -8.253 1.00 94.94 273 VAL A CA 1
ATOM 2153 C C . VAL A 1 273 ? 14.815 3.848 -9.643 1.00 94.94 273 VAL A C 1
ATOM 2155 O O . VAL A 1 273 ? 15.492 4.585 -10.355 1.00 94.94 273 VAL A O 1
ATOM 2158 N N . PHE A 1 274 ? 13.631 3.380 -10.013 1.00 96.25 274 PHE A N 1
ATOM 2159 C CA . PHE A 1 274 ? 12.939 3.768 -11.235 1.00 96.25 274 PHE A CA 1
ATOM 2160 C C . PHE A 1 274 ? 11.702 4.553 -10.864 1.00 96.25 274 PHE A C 1
ATOM 2162 O O . PHE A 1 274 ? 10.949 4.113 -10.001 1.00 96.25 274 PHE A O 1
ATOM 2169 N N . GLY A 1 275 ? 11.444 5.680 -11.513 1.00 96.56 275 GLY A N 1
ATOM 2170 C CA . GLY A 1 275 ? 10.230 6.401 -11.179 1.00 96.56 275 GLY A CA 1
ATOM 2171 C C . GLY A 1 275 ? 9.918 7.604 -12.029 1.00 96.56 275 GLY A C 1
ATOM 2172 O O . GLY A 1 275 ? 10.737 8.097 -12.803 1.00 96.56 275 GLY A O 1
ATOM 2173 N N . ALA A 1 276 ? 8.687 8.062 -11.873 1.00 96.75 276 ALA A N 1
ATOM 2174 C CA . ALA A 1 276 ? 8.184 9.260 -12.506 1.00 96.75 276 ALA A CA 1
ATOM 2175 C C . ALA A 1 276 ? 7.147 9.926 -11.604 1.00 96.75 276 ALA A C 1
ATOM 2177 O O . ALA A 1 276 ? 6.332 9.262 -10.964 1.00 96.75 276 ALA A O 1
ATOM 2178 N N . SER A 1 277 ? 7.162 11.252 -11.621 1.00 95.88 277 SER A N 1
ATOM 2179 C CA . SER A 1 277 ? 6.090 12.087 -11.088 1.00 95.88 277 SER A CA 1
ATOM 2180 C C . SER A 1 277 ? 5.136 12.490 -12.215 1.00 95.88 277 SER A C 1
ATOM 2182 O O . SER A 1 277 ? 5.461 12.351 -13.398 1.00 95.88 277 SER A O 1
ATOM 2184 N N . ASP A 1 278 ? 3.978 13.040 -11.851 1.00 95.88 278 ASP A N 1
ATOM 2185 C CA . ASP A 1 278 ? 2.969 13.541 -12.792 1.00 95.88 278 ASP A CA 1
ATOM 2186 C C . ASP A 1 278 ? 2.428 12.466 -13.764 1.00 95.88 278 ASP A C 1
ATOM 2188 O O . ASP A 1 278 ? 2.089 12.757 -14.918 1.00 95.88 278 ASP A O 1
ATOM 2192 N N . VAL A 1 279 ? 2.340 11.207 -13.318 1.00 96.56 279 VAL A N 1
ATOM 2193 C CA . VAL A 1 279 ? 1.740 10.116 -14.098 1.00 96.56 279 VAL A CA 1
ATOM 2194 C C . VAL A 1 279 ? 0.222 10.260 -14.046 1.00 96.56 279 VAL A C 1
ATOM 2196 O O . VAL A 1 279 ? -0.407 9.960 -13.036 1.00 96.56 279 VAL A O 1
ATOM 2199 N N . VAL A 1 280 ? -0.375 10.736 -15.137 1.00 96.44 280 VAL A N 1
ATOM 2200 C CA . VAL A 1 280 ? -1.830 10.923 -15.232 1.00 96.44 280 VAL A CA 1
ATOM 2201 C C . VAL A 1 280 ? -2.498 9.640 -15.716 1.00 96.44 280 VAL A C 1
ATOM 2203 O O . VAL A 1 280 ? -2.146 9.121 -16.777 1.00 96.44 280 VAL A O 1
ATOM 2206 N N . MET A 1 281 ? -3.504 9.172 -14.981 1.00 96.50 281 MET A N 1
ATOM 2207 C CA . MET A 1 281 ? -4.348 8.043 -15.368 1.00 96.50 281 MET A CA 1
ATOM 2208 C C . MET A 1 281 ? -5.809 8.475 -15.467 1.00 96.50 281 MET A C 1
ATOM 2210 O O . MET A 1 281 ? -6.342 9.127 -14.572 1.00 96.50 281 MET A O 1
ATOM 2214 N N . GLU A 1 282 ? -6.458 8.106 -16.570 1.00 96.38 282 GLU A N 1
ATOM 2215 C CA . GLU A 1 282 ? -7.906 8.262 -16.734 1.00 96.38 282 GLU A CA 1
ATOM 2216 C C . GLU A 1 282 ? -8.657 7.211 -15.888 1.00 96.38 282 GLU A C 1
ATOM 2218 O O . GLU A 1 282 ? -8.067 6.185 -15.530 1.00 96.38 282 GLU A O 1
ATOM 2223 N N . PRO A 1 283 ? -9.947 7.435 -15.578 1.00 96.19 283 PRO A N 1
ATOM 2224 C CA . PRO A 1 283 ? -10.834 6.416 -15.019 1.00 96.19 283 PRO A CA 1
ATOM 2225 C C . PRO A 1 283 ? -10.835 5.108 -15.811 1.00 96.19 283 PRO A C 1
ATOM 2227 O O . PRO A 1 283 ? -10.694 5.128 -17.034 1.00 96.19 283 PRO A O 1
ATOM 2230 N N . ASP A 1 284 ? -11.083 3.994 -15.119 1.00 96.19 284 ASP A N 1
ATOM 2231 C CA . ASP A 1 284 ? -11.177 2.655 -15.717 1.00 96.19 284 ASP A CA 1
ATOM 2232 C C . ASP A 1 284 ? -9.900 2.204 -16.457 1.00 96.19 284 ASP A C 1
ATOM 2234 O O . ASP A 1 284 ? -9.977 1.404 -17.386 1.00 96.19 284 ASP A O 1
ATOM 2238 N N . ASN A 1 285 ? -8.721 2.668 -16.035 1.00 97.38 285 ASN A N 1
ATOM 2239 C CA . ASN A 1 285 ? -7.437 2.199 -16.555 1.00 97.38 285 ASN A CA 1
ATOM 2240 C C . ASN A 1 285 ? -6.722 1.289 -15.549 1.00 97.38 285 ASN A C 1
ATOM 2242 O O . ASN A 1 285 ? -6.930 1.375 -14.334 1.00 97.38 285 ASN A O 1
ATOM 2246 N N . THR A 1 286 ? -5.814 0.458 -16.058 1.00 98.12 286 THR A N 1
ATOM 2247 C CA . THR A 1 286 ? -4.847 -0.285 -15.245 1.00 98.12 286 THR A CA 1
ATOM 2248 C C . THR A 1 286 ? -3.444 -0.094 -15.798 1.00 98.12 286 THR A C 1
ATOM 2250 O O . THR A 1 286 ? -3.219 -0.233 -16.998 1.00 98.12 286 THR A O 1
ATOM 2253 N N . ALA A 1 287 ? -2.496 0.201 -14.915 1.00 98.06 287 ALA A N 1
ATOM 2254 C CA . ALA A 1 287 ? -1.072 0.135 -15.195 1.00 98.06 287 ALA A CA 1
ATOM 2255 C C . ALA A 1 287 ? -0.494 -1.147 -14.582 1.00 98.06 287 ALA A C 1
ATOM 2257 O O . ALA A 1 287 ? -0.693 -1.415 -13.396 1.00 98.06 287 ALA A O 1
ATOM 2258 N N . TYR A 1 288 ? 0.236 -1.916 -15.385 1.00 97.94 288 TYR A N 1
ATOM 2259 C CA . TYR A 1 288 ? 0.976 -3.104 -14.973 1.00 97.94 288 TYR A CA 1
ATOM 2260 C C . TYR A 1 288 ? 2.473 -2.817 -15.052 1.00 97.94 288 TYR A C 1
ATOM 2262 O O . TYR A 1 288 ? 2.989 -2.402 -16.091 1.00 97.94 288 TYR A O 1
ATOM 2270 N N . ILE A 1 289 ? 3.179 -3.044 -13.950 1.00 97.50 289 ILE A N 1
ATOM 2271 C CA . ILE A 1 289 ? 4.615 -2.815 -13.825 1.00 97.50 289 ILE A CA 1
ATOM 2272 C C . ILE A 1 289 ? 5.276 -4.170 -13.548 1.00 97.50 289 ILE A C 1
ATOM 2274 O O . ILE A 1 289 ? 5.252 -4.627 -12.400 1.00 97.50 289 ILE A O 1
ATOM 2278 N N . PRO A 1 290 ? 5.842 -4.845 -14.567 1.00 96.12 290 PRO A N 1
ATOM 2279 C CA . PRO A 1 290 ? 6.570 -6.096 -14.384 1.00 96.12 290 PRO A CA 1
ATOM 2280 C C . PRO A 1 290 ? 7.923 -5.819 -13.710 1.00 96.12 290 PRO A C 1
ATOM 2282 O O . PRO A 1 290 ? 8.958 -5.719 -14.366 1.00 96.12 290 PRO A O 1
ATOM 2285 N N . PHE A 1 291 ? 7.929 -5.677 -12.383 1.00 93.94 291 PHE A N 1
ATOM 2286 C CA . PHE A 1 291 ? 9.063 -5.158 -11.602 1.00 93.94 291 PHE A CA 1
ATOM 2287 C C . PHE A 1 291 ? 10.303 -6.067 -11.592 1.00 93.94 291 PHE A C 1
ATOM 2289 O O . PHE A 1 291 ? 11.349 -5.668 -11.093 1.00 93.94 291 PHE A O 1
ATOM 2296 N N . THR A 1 292 ? 10.218 -7.277 -12.154 1.00 92.25 292 THR A N 1
ATOM 2297 C CA . THR A 1 292 ? 11.376 -8.166 -12.365 1.00 92.25 292 THR A CA 1
ATOM 2298 C C . THR A 1 292 ? 11.922 -8.143 -13.797 1.00 92.25 292 THR A C 1
ATOM 2300 O O . THR A 1 292 ? 12.945 -8.770 -14.075 1.00 92.25 292 THR A O 1
ATOM 2303 N N . GLU A 1 293 ? 11.244 -7.472 -14.732 1.00 89.25 293 GLU A N 1
ATOM 2304 C CA . GLU A 1 293 ? 11.629 -7.425 -16.145 1.00 89.25 293 GLU A CA 1
ATOM 2305 C C . GLU A 1 293 ? 12.380 -6.129 -16.470 1.00 89.25 293 GLU A C 1
ATOM 2307 O O . GLU A 1 293 ? 11.789 -5.095 -16.776 1.00 89.25 293 GLU A O 1
ATOM 2312 N N . PHE A 1 294 ? 13.711 -6.206 -16.446 1.00 83.69 294 PHE A N 1
ATOM 2313 C CA . PHE A 1 294 ? 14.595 -5.100 -16.811 1.00 83.69 294 PHE A CA 1
ATOM 2314 C C . PHE A 1 294 ? 15.183 -5.305 -18.209 1.00 83.69 294 PHE A C 1
ATOM 2316 O O . PHE A 1 294 ? 15.581 -6.417 -18.575 1.00 83.69 294 PHE A O 1
ATOM 2323 N N . ASP A 1 295 ? 15.291 -4.224 -18.983 1.00 71.75 295 ASP A N 1
ATOM 2324 C CA . ASP A 1 295 ? 16.019 -4.246 -20.254 1.00 71.75 295 ASP A CA 1
ATOM 2325 C C . ASP A 1 295 ? 17.519 -4.524 -20.038 1.00 71.75 295 ASP A C 1
ATOM 2327 O O . ASP A 1 295 ? 18.064 -4.267 -18.968 1.00 71.75 295 ASP A O 1
ATOM 2331 N N . GLU A 1 296 ? 18.223 -5.024 -21.066 1.00 66.44 296 GLU A N 1
ATOM 2332 C CA . GLU A 1 296 ? 19.647 -5.419 -20.964 1.00 66.44 296 GLU A CA 1
ATOM 2333 C C . GLU A 1 296 ? 20.575 -4.284 -20.483 1.00 66.44 296 GLU A C 1
ATOM 2335 O O . GLU A 1 296 ? 21.623 -4.558 -19.897 1.00 66.44 296 GLU A O 1
ATOM 2340 N N . ASP A 1 297 ? 20.190 -3.026 -20.726 1.00 75.56 297 ASP A N 1
ATOM 2341 C CA . ASP A 1 297 ? 20.910 -1.829 -20.274 1.00 75.56 297 ASP A CA 1
ATOM 2342 C C . ASP A 1 297 ? 20.330 -1.235 -18.968 1.00 75.56 297 ASP A C 1
ATOM 2344 O O . ASP A 1 297 ? 20.910 -0.295 -18.429 1.00 75.56 297 ASP A O 1
ATOM 2348 N N . ALA A 1 298 ? 19.195 -1.764 -18.486 1.00 73.62 298 ALA A N 1
ATOM 2349 C CA . ALA A 1 298 ? 18.468 -1.406 -17.262 1.00 73.62 298 ALA A CA 1
ATOM 2350 C C . ALA A 1 298 ? 18.287 0.103 -17.009 1.00 73.62 298 ALA A C 1
ATOM 2352 O O . ALA A 1 298 ? 18.256 0.544 -15.867 1.00 73.62 298 ALA A O 1
ATOM 2353 N N . ALA A 1 299 ? 18.180 0.900 -18.074 1.00 87.25 299 ALA A N 1
ATOM 2354 C CA . ALA A 1 299 ? 18.053 2.355 -17.975 1.00 87.25 299 ALA A CA 1
ATOM 2355 C C . ALA A 1 299 ? 16.624 2.825 -17.643 1.00 87.25 299 ALA A C 1
ATOM 2357 O O . ALA A 1 299 ? 16.419 4.002 -17.343 1.00 87.25 299 ALA A O 1
ATOM 2358 N N . ALA A 1 300 ? 15.643 1.929 -17.758 1.00 93.19 300 ALA A N 1
ATOM 2359 C CA . ALA A 1 300 ? 14.249 2.195 -17.457 1.00 93.19 300 ALA A CA 1
ATOM 2360 C C . ALA A 1 300 ? 13.502 0.900 -17.111 1.00 93.19 300 ALA A C 1
ATOM 2362 O O . ALA A 1 300 ? 13.918 -0.192 -17.512 1.00 93.19 300 ALA A O 1
ATOM 2363 N N . LEU A 1 301 ? 12.381 1.052 -16.409 1.00 94.81 301 LEU A N 1
ATOM 2364 C CA . LEU A 1 301 ? 11.419 -0.003 -16.117 1.00 94.81 301 LEU A CA 1
ATOM 2365 C C . LEU A 1 301 ? 10.147 0.215 -16.943 1.00 94.81 301 LEU A C 1
ATOM 2367 O O . LEU A 1 301 ? 9.600 1.316 -16.988 1.00 94.81 301 LEU A O 1
ATOM 2371 N N . ARG A 1 302 ? 9.678 -0.833 -17.618 1.00 95.25 302 ARG A N 1
ATOM 2372 C CA . ARG A 1 302 ? 8.483 -0.772 -18.466 1.00 95.25 302 ARG A CA 1
ATOM 2373 C C . ARG A 1 302 ? 7.208 -0.684 -17.622 1.00 95.25 302 ARG A C 1
ATOM 2375 O O . ARG A 1 302 ? 7.100 -1.337 -16.590 1.00 95.25 302 ARG A O 1
ATOM 2382 N N . VAL A 1 303 ? 6.226 0.063 -18.120 1.00 96.88 303 VAL A N 1
ATOM 2383 C CA . VAL A 1 303 ? 4.855 0.137 -17.602 1.00 96.88 303 VAL A CA 1
ATOM 2384 C C . VAL A 1 303 ? 3.888 -0.097 -18.755 1.00 96.88 303 VAL A C 1
ATOM 2386 O O . VAL A 1 303 ? 3.963 0.583 -19.779 1.00 96.88 303 VAL A O 1
ATOM 2389 N N . ASP A 1 304 ? 2.982 -1.051 -18.591 1.00 97.62 304 ASP A N 1
ATOM 2390 C CA . ASP A 1 304 ? 1.961 -1.402 -19.572 1.00 97.62 304 ASP A CA 1
ATOM 2391 C C . ASP A 1 304 ? 0.602 -0.849 -19.148 1.00 97.62 304 ASP A C 1
ATOM 2393 O O . ASP A 1 304 ? 0.109 -1.177 -18.073 1.00 97.62 304 ASP A O 1
ATOM 2397 N N . PHE A 1 305 ? -0.019 -0.033 -19.996 1.00 97.75 305 PHE A N 1
ATOM 2398 C CA . PHE A 1 305 ? -1.355 0.508 -19.767 1.00 97.75 305 PHE A CA 1
ATOM 2399 C C . PHE A 1 305 ? -2.411 -0.287 -20.539 1.00 97.75 305 PHE A C 1
ATOM 2401 O O . PHE A 1 305 ? -2.312 -0.440 -21.758 1.00 97.75 305 PHE A O 1
ATOM 2408 N N . ASP A 1 306 ? -3.428 -0.743 -19.817 1.00 98.12 306 ASP A N 1
ATOM 2409 C CA . ASP A 1 306 ? -4.690 -1.300 -20.317 1.00 98.12 306 ASP A CA 1
ATOM 2410 C C . ASP A 1 306 ? -5.764 -0.232 -20.107 1.00 98.12 306 ASP A C 1
ATOM 2412 O O . ASP A 1 306 ? -6.081 0.135 -18.967 1.00 98.12 306 ASP A O 1
ATOM 2416 N N . TYR A 1 307 ? -6.243 0.349 -21.204 1.00 96.81 307 TYR A N 1
ATOM 2417 C CA . TYR A 1 307 ? -7.286 1.359 -21.158 1.00 96.81 307 TYR A CA 1
ATOM 2418 C C . TYR A 1 307 ? -8.658 0.700 -21.159 1.00 96.81 307 TYR A C 1
ATOM 2420 O O . TYR A 1 307 ? -8.913 -0.267 -21.867 1.00 96.81 307 TYR A O 1
ATOM 2428 N N . GLU A 1 308 ? -9.584 1.262 -20.385 1.00 94.81 308 GLU A N 1
ATOM 2429 C CA . GLU A 1 308 ? -10.938 0.711 -20.219 1.00 94.81 308 GLU A CA 1
ATOM 2430 C C . GLU A 1 308 ? -10.977 -0.702 -19.579 1.00 94.81 308 GLU A C 1
ATOM 2432 O O . GLU A 1 308 ? -12.053 -1.311 -19.510 1.00 94.81 308 GLU A O 1
ATOM 2437 N N . ASN A 1 309 ? -9.841 -1.214 -19.080 1.00 93.62 309 ASN A N 1
ATOM 2438 C CA . ASN A 1 309 ? -9.689 -2.514 -18.418 1.00 93.62 309 ASN A CA 1
ATOM 2439 C C . ASN A 1 309 ? -10.241 -3.683 -19.246 1.00 93.62 309 ASN A C 1
ATOM 2441 O O . ASN A 1 309 ? -10.971 -4.550 -18.738 1.00 93.62 309 ASN A O 1
ATOM 2445 N N . ASP A 1 310 ? -9.940 -3.694 -20.544 1.00 95.25 310 ASP A N 1
ATOM 2446 C CA . ASP A 1 310 ? -10.456 -4.690 -21.481 1.00 95.25 310 ASP A CA 1
ATOM 2447 C C . ASP A 1 310 ? -9.568 -5.946 -21.586 1.00 95.25 310 ASP A C 1
ATOM 2449 O O . ASP A 1 310 ? -10.002 -6.981 -22.119 1.00 95.25 310 ASP A O 1
ATOM 2453 N N . GLY A 1 311 ? -8.382 -5.894 -20.971 1.00 94.81 311 GLY A N 1
ATOM 2454 C CA . GLY A 1 311 ? -7.400 -6.968 -20.912 1.00 94.81 311 GLY A CA 1
ATOM 2455 C C . GLY A 1 311 ? -6.417 -6.989 -22.084 1.00 94.81 311 GLY A C 1
ATOM 2456 O O . GLY A 1 311 ? -5.657 -7.958 -22.203 1.00 94.81 311 GLY A O 1
ATOM 2457 N N . GLU A 1 312 ? -6.430 -5.988 -22.967 1.00 97.00 312 GLU A N 1
ATOM 2458 C CA . GLU A 1 312 ? -5.405 -5.753 -23.984 1.00 97.00 312 GLU A CA 1
ATOM 2459 C C . GLU A 1 312 ? -4.505 -4.570 -23.571 1.00 97.00 312 GLU A C 1
ATOM 2461 O O . GLU A 1 312 ? -4.959 -3.572 -23.035 1.00 97.00 312 GLU A O 1
ATOM 2466 N N . ILE A 1 313 ? -3.190 -4.676 -23.809 1.00 97.88 313 ILE A N 1
ATOM 2467 C CA . ILE A 1 313 ? -2.271 -3.554 -23.553 1.00 97.88 313 ILE A CA 1
ATOM 2468 C C . ILE A 1 313 ? -2.351 -2.563 -24.718 1.00 97.88 313 ILE A C 1
ATOM 2470 O O . ILE A 1 313 ? -2.024 -2.915 -25.860 1.00 97.88 313 ILE A O 1
ATOM 2474 N N . ASP A 1 314 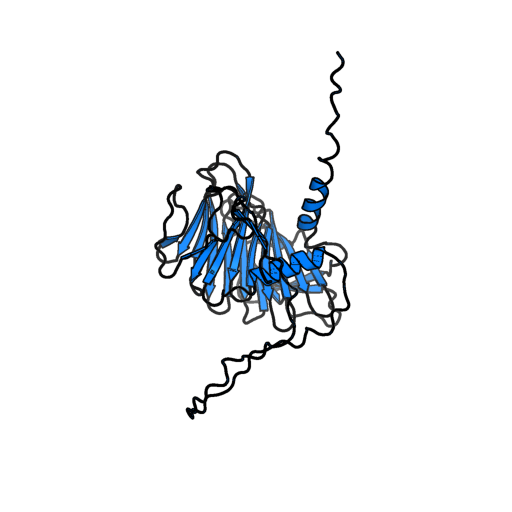? -2.728 -1.325 -24.417 1.00 98.00 314 ASP A N 1
ATOM 2475 C CA . ASP A 1 314 ? -2.903 -0.235 -25.378 1.00 98.00 314 ASP A CA 1
ATOM 2476 C C . ASP A 1 314 ? -1.641 0.606 -25.562 1.00 98.00 314 ASP A C 1
ATOM 2478 O O . ASP A 1 314 ? -1.265 0.948 -26.692 1.00 98.00 314 ASP A O 1
ATOM 2482 N N . GLU A 1 315 ? -0.979 0.946 -24.455 1.00 97.25 315 GLU A N 1
ATOM 2483 C CA . GLU A 1 315 ? 0.184 1.830 -24.428 1.00 97.25 315 GLU A CA 1
ATOM 2484 C C . GLU A 1 315 ? 1.293 1.267 -23.536 1.00 97.25 315 GLU A C 1
ATOM 2486 O O . GLU A 1 315 ? 1.047 0.567 -22.559 1.00 97.25 315 GLU A O 1
ATOM 2491 N N . MET A 1 316 ? 2.539 1.577 -23.900 1.00 95.56 316 MET A N 1
ATOM 2492 C CA . MET A 1 316 ? 3.709 1.290 -23.077 1.00 95.56 316 MET A CA 1
ATOM 2493 C C . MET A 1 316 ? 4.406 2.600 -22.727 1.00 95.56 316 MET A C 1
ATOM 2495 O O . MET A 1 316 ? 4.660 3.428 -23.607 1.00 95.56 316 MET A O 1
ATOM 2499 N N . PHE A 1 317 ? 4.741 2.743 -21.453 1.00 93.81 317 PHE A N 1
ATOM 2500 C CA . PHE A 1 317 ? 5.479 3.849 -20.858 1.00 93.81 317 PHE A CA 1
ATOM 2501 C C . PHE A 1 317 ? 6.740 3.307 -20.165 1.00 93.81 317 PHE A C 1
ATOM 2503 O O . PHE A 1 317 ? 6.857 2.109 -19.914 1.00 93.81 317 PHE A O 1
ATOM 2510 N N . GLU A 1 318 ? 7.707 4.174 -19.884 1.00 95.06 318 GLU A N 1
ATOM 2511 C CA . GLU A 1 318 ? 8.978 3.807 -19.255 1.00 95.06 318 GLU A CA 1
ATOM 2512 C C . GLU A 1 318 ? 9.220 4.705 -18.037 1.00 95.06 318 GLU A C 1
ATOM 2514 O O . GLU A 1 318 ? 9.224 5.931 -18.162 1.00 95.06 318 GLU A O 1
ATOM 2519 N N . LEU A 1 319 ? 9.453 4.095 -16.874 1.00 95.75 319 LEU A N 1
ATOM 2520 C CA . LEU A 1 319 ? 9.957 4.759 -15.675 1.00 95.75 319 LEU A CA 1
ATOM 2521 C C . LEU A 1 319 ? 11.485 4.861 -15.789 1.00 95.75 319 LEU A C 1
ATOM 2523 O O . LEU A 1 319 ? 12.148 3.821 -15.787 1.00 95.75 319 LEU A O 1
ATOM 2527 N N . PRO A 1 320 ? 12.070 6.062 -15.923 1.00 95.81 320 PRO A N 1
ATOM 2528 C CA . PRO A 1 320 ? 13.519 6.214 -16.011 1.00 95.81 320 PRO A CA 1
ATOM 2529 C C . PRO A 1 320 ? 14.214 5.816 -14.703 1.00 95.81 320 PRO A C 1
ATOM 2531 O O . PRO A 1 320 ? 13.631 5.932 -13.627 1.00 95.81 320 PRO A O 1
ATOM 2534 N N . ASP A 1 321 ? 15.478 5.400 -14.802 1.00 95.06 321 ASP A N 1
ATOM 2535 C CA . ASP A 1 321 ? 16.378 5.295 -13.647 1.00 95.06 321 ASP A CA 1
ATOM 2536 C C . ASP A 1 321 ? 16.647 6.694 -13.060 1.00 95.06 321 ASP A C 1
ATOM 2538 O O . ASP A 1 321 ? 17.170 7.586 -13.738 1.00 95.06 321 ASP A O 1
ATOM 2542 N N . VAL A 1 322 ? 16.266 6.868 -11.797 1.00 95.50 322 VAL A N 1
ATOM 2543 C CA . VAL A 1 322 ? 16.367 8.097 -10.999 1.00 95.50 322 VAL A CA 1
ATOM 2544 C C . VAL A 1 322 ? 17.173 7.873 -9.713 1.00 95.50 322 VAL A C 1
ATOM 2546 O O . VAL A 1 322 ? 17.085 8.670 -8.781 1.00 95.50 322 VAL A O 1
ATOM 2549 N N . THR A 1 323 ? 17.994 6.817 -9.658 1.00 93.62 323 THR A N 1
ATOM 2550 C CA . THR A 1 323 ? 18.782 6.422 -8.471 1.00 93.62 323 THR A CA 1
ATOM 2551 C C . THR A 1 323 ? 19.642 7.560 -7.911 1.00 93.62 323 THR A C 1
ATOM 2553 O O . THR A 1 323 ? 19.780 7.709 -6.703 1.00 93.62 323 THR A O 1
ATOM 2556 N N . ASP A 1 324 ? 20.213 8.397 -8.782 1.00 92.62 324 ASP A N 1
ATOM 2557 C CA . ASP A 1 324 ? 21.050 9.535 -8.373 1.00 92.62 324 ASP A CA 1
ATOM 2558 C C . ASP A 1 324 ? 20.236 10.789 -7.977 1.00 92.62 324 ASP A C 1
ATOM 2560 O O . ASP A 1 324 ? 20.810 11.778 -7.508 1.00 92.62 324 ASP A O 1
ATOM 2564 N N . GLU A 1 325 ? 18.922 10.795 -8.222 1.00 90.12 325 GLU A N 1
ATOM 2565 C CA . GLU A 1 325 ? 18.033 11.946 -8.006 1.00 90.12 325 GLU A CA 1
ATOM 2566 C C . GLU A 1 325 ? 17.204 11.822 -6.724 1.00 90.12 325 GLU A C 1
ATOM 2568 O O . GLU A 1 325 ? 16.867 12.843 -6.120 1.00 90.12 325 GLU A O 1
ATOM 2573 N N . ILE A 1 326 ? 16.906 10.591 -6.305 1.00 84.12 326 ILE A N 1
ATOM 2574 C CA . ILE A 1 326 ? 16.008 10.289 -5.192 1.00 84.12 326 ILE A CA 1
ATOM 2575 C C . ILE A 1 326 ? 16.756 9.474 -4.148 1.00 84.12 326 ILE A C 1
ATOM 2577 O O . ILE A 1 326 ? 17.258 8.390 -4.426 1.00 84.12 326 ILE A O 1
ATOM 2581 N N . ASP A 1 327 ? 16.784 9.992 -2.926 1.00 81.38 327 ASP A N 1
ATOM 2582 C CA . ASP A 1 327 ? 17.077 9.183 -1.749 1.00 81.38 327 ASP A CA 1
ATOM 2583 C C . ASP A 1 327 ? 15.737 8.642 -1.243 1.00 81.38 327 ASP A C 1
ATOM 2585 O O . ASP A 1 327 ? 14.961 9.374 -0.628 1.00 81.38 327 ASP A O 1
ATOM 2589 N N . PHE A 1 328 ? 15.448 7.378 -1.574 1.00 73.94 328 PHE A N 1
ATOM 2590 C CA . PHE A 1 328 ? 14.179 6.702 -1.269 1.00 73.94 328 PHE A CA 1
ATOM 2591 C C . PHE A 1 328 ? 13.863 6.712 0.240 1.00 73.94 328 PHE A C 1
ATOM 2593 O O . PHE A 1 328 ? 12.707 6.608 0.627 1.00 73.94 328 PHE A O 1
ATOM 2600 N N . TYR A 1 329 ? 14.881 6.916 1.086 1.00 71.69 329 TYR A N 1
ATOM 2601 C CA . TYR A 1 329 ? 14.773 6.936 2.546 1.00 71.69 329 TYR A CA 1
ATOM 2602 C C . TYR A 1 329 ? 15.158 8.293 3.161 1.00 71.69 329 TYR A C 1
ATOM 2604 O O . TYR A 1 329 ? 15.476 8.381 4.350 1.00 71.69 329 TYR A O 1
ATOM 2612 N N . ALA A 1 330 ? 15.136 9.378 2.377 1.00 70.00 330 ALA A N 1
ATOM 2613 C CA . ALA A 1 330 ? 15.549 10.705 2.841 1.00 70.00 330 ALA A CA 1
ATOM 2614 C C . ALA A 1 330 ? 14.771 11.191 4.076 1.00 70.00 330 ALA A C 1
ATOM 2616 O O . ALA A 1 330 ? 15.331 11.899 4.917 1.00 70.00 330 ALA A O 1
ATOM 2617 N N . GLU A 1 331 ? 13.492 10.830 4.193 1.00 58.59 331 GLU A N 1
ATOM 2618 C CA . GLU A 1 331 ? 12.647 11.253 5.311 1.00 58.59 331 GLU A CA 1
ATOM 2619 C C . GLU A 1 331 ? 13.044 10.587 6.632 1.00 58.59 331 GLU A C 1
ATOM 2621 O O . GLU A 1 331 ? 13.072 11.259 7.666 1.00 58.59 331 GLU A O 1
ATOM 2626 N N . GLU A 1 332 ? 13.473 9.320 6.600 1.00 55.03 332 GLU A N 1
ATOM 2627 C CA . GLU A 1 332 ? 14.027 8.656 7.786 1.00 55.03 332 GLU A CA 1
ATOM 2628 C C . GLU A 1 332 ? 15.321 9.348 8.250 1.00 55.03 332 GLU A C 1
ATOM 2630 O O . GLU A 1 332 ? 15.551 9.520 9.449 1.00 55.03 332 GLU A O 1
ATOM 2635 N N . ASN A 1 333 ? 16.132 9.839 7.306 1.00 53.03 333 ASN A N 1
ATOM 2636 C CA . ASN A 1 333 ? 17.403 10.505 7.599 1.00 53.03 333 ASN A CA 1
ATOM 2637 C C . ASN A 1 333 ? 17.238 11.900 8.240 1.00 53.03 333 ASN A C 1
ATOM 2639 O O . ASN A 1 333 ? 18.150 12.379 8.918 1.00 53.03 333 ASN A O 1
ATOM 2643 N N . ALA A 1 334 ? 16.096 12.571 8.055 1.00 54.31 334 ALA A N 1
ATOM 2644 C CA . ALA A 1 334 ? 15.871 13.923 8.575 1.00 54.31 334 ALA A CA 1
ATOM 2645 C C . ALA A 1 334 ? 15.533 13.963 10.082 1.00 54.31 334 ALA A C 1
ATOM 2647 O O . ALA A 1 334 ? 15.684 15.011 10.720 1.00 54.31 334 ALA A O 1
ATOM 2648 N N . GLY A 1 335 ? 15.091 12.839 10.661 1.00 50.31 335 GLY A N 1
ATOM 2649 C CA . GLY A 1 335 ? 14.681 12.747 12.067 1.00 50.31 335 GLY A CA 1
ATOM 2650 C C . GLY A 1 335 ? 15.834 12.814 13.076 1.00 50.31 335 GLY A C 1
ATOM 2651 O O . GLY A 1 335 ? 15.650 13.325 14.183 1.00 50.31 335 GLY A O 1
ATOM 2652 N N . ASP A 1 336 ? 17.033 12.369 12.693 1.00 50.25 336 ASP A N 1
ATOM 2653 C CA . ASP A 1 336 ? 18.174 12.256 13.611 1.00 50.25 336 ASP A CA 1
ATOM 2654 C C . ASP A 1 336 ? 18.948 13.574 13.812 1.00 50.25 336 ASP A C 1
ATOM 2656 O O . ASP A 1 336 ? 19.548 13.780 14.869 1.00 50.25 336 ASP A O 1
ATOM 2660 N N . GLU A 1 337 ? 18.905 14.521 12.865 1.00 51.72 337 GLU A N 1
ATOM 2661 C CA . GLU A 1 337 ? 19.637 15.795 13.008 1.00 51.72 337 GLU A CA 1
ATOM 2662 C C . GLU A 1 337 ? 18.982 16.775 14.004 1.00 51.72 337 GLU A C 1
ATOM 2664 O O . GLU A 1 337 ? 19.664 17.651 14.540 1.00 51.72 337 GLU A O 1
ATOM 2669 N N . GLN A 1 338 ? 17.685 16.638 14.316 1.00 46.38 338 GLN A N 1
ATOM 2670 C CA . GLN A 1 338 ? 17.000 17.575 15.224 1.00 46.38 338 GLN A CA 1
ATOM 2671 C C . GLN A 1 338 ? 17.226 17.304 16.719 1.00 46.38 338 GLN A C 1
ATOM 2673 O O . GLN A 1 338 ? 16.938 18.177 17.539 1.00 46.38 338 GLN A O 1
ATOM 2678 N N . LEU A 1 339 ? 17.766 16.144 17.103 1.00 49.94 339 LEU A N 1
ATOM 2679 C CA . LEU A 1 339 ? 17.973 15.802 18.516 1.00 49.94 339 LEU A CA 1
ATOM 2680 C C . LEU A 1 339 ? 19.308 16.302 19.098 1.00 49.94 339 LEU A C 1
ATOM 2682 O O . LEU A 1 339 ? 19.469 16.277 20.318 1.00 49.94 339 LEU A O 1
ATOM 2686 N N . GLU A 1 340 ? 20.246 16.805 18.285 1.00 53.19 340 GLU A N 1
ATOM 2687 C CA . GLU A 1 340 ? 21.550 17.279 18.788 1.00 53.19 340 GLU A CA 1
ATOM 2688 C C . GLU A 1 340 ? 21.602 18.775 19.171 1.00 53.19 340 GLU A C 1
ATOM 2690 O O . GLU A 1 340 ? 22.551 19.196 19.839 1.00 53.19 340 GLU A O 1
ATOM 2695 N N . GLU A 1 341 ? 20.608 19.605 18.821 1.00 53.25 341 GLU A N 1
ATOM 2696 C CA . GLU A 1 341 ? 20.697 21.058 19.079 1.00 53.25 341 GLU A CA 1
ATOM 2697 C C . GLU A 1 341 ? 20.139 21.529 20.439 1.00 53.25 341 GLU A C 1
ATOM 2699 O O . GLU A 1 341 ? 20.473 22.637 20.876 1.00 53.25 341 GLU A O 1
ATOM 2704 N N . ASP A 1 342 ? 19.367 20.712 21.168 1.00 51.12 342 ASP A N 1
ATOM 2705 C CA . ASP A 1 342 ? 18.638 21.189 22.363 1.00 51.12 342 ASP A CA 1
ATOM 2706 C C . ASP A 1 342 ? 19.407 21.054 23.702 1.00 51.12 342 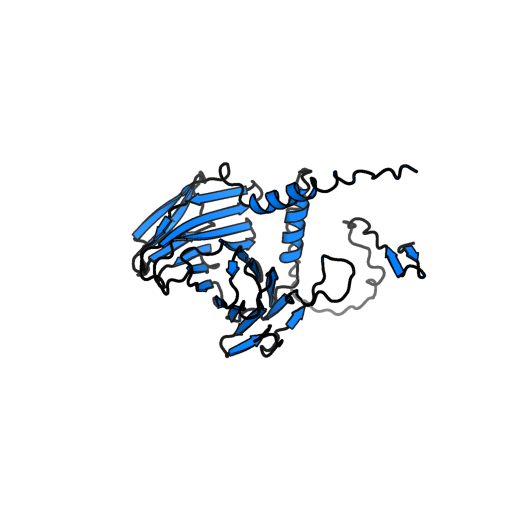ASP A C 1
ATOM 2708 O O . ASP A 1 342 ? 18.986 21.583 24.732 1.00 51.12 342 ASP A O 1
ATOM 2712 N N . ASP A 1 343 ? 20.600 20.445 23.705 1.00 55.19 343 ASP A N 1
ATOM 2713 C CA . ASP A 1 343 ? 21.387 20.209 24.934 1.00 55.19 343 ASP A CA 1
ATOM 2714 C C . ASP A 1 343 ? 22.367 21.346 25.309 1.00 55.19 343 ASP A C 1
ATOM 2716 O O . ASP A 1 343 ? 23.088 21.267 26.309 1.00 55.19 343 ASP A O 1
ATOM 2720 N N . SER A 1 344 ? 22.408 22.447 24.548 1.00 55.00 344 SER A N 1
ATOM 2721 C CA . SER A 1 344 ? 23.408 23.513 24.750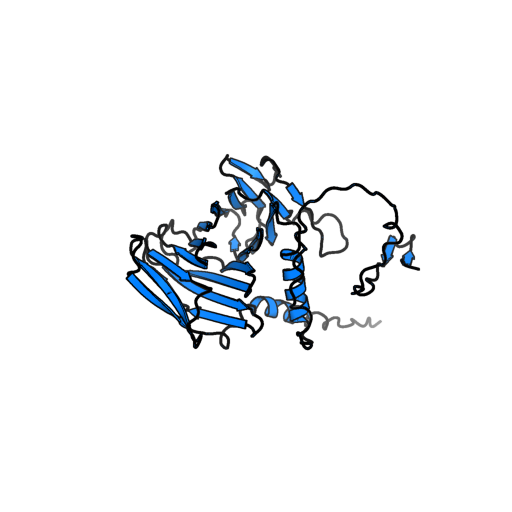 1.00 55.00 344 SER A CA 1
ATOM 2722 C C . SER A 1 344 ? 22.952 24.732 25.573 1.00 55.00 344 SER A C 1
ATOM 2724 O O . SER A 1 344 ? 23.762 25.629 25.809 1.00 55.00 344 SER A O 1
ATOM 2726 N N . ASN A 1 345 ? 21.711 24.768 26.081 1.00 50.81 345 ASN A N 1
ATOM 2727 C CA . ASN A 1 345 ? 21.135 25.965 26.725 1.00 50.81 345 ASN A CA 1
ATOM 2728 C C . ASN A 1 345 ? 20.794 25.837 28.226 1.00 50.81 345 ASN A C 1
ATOM 2730 O O . ASN A 1 345 ? 19.864 26.475 28.721 1.00 50.81 345 ASN A O 1
ATOM 2734 N N . ILE A 1 346 ? 21.585 25.084 28.996 1.00 54.44 346 ILE A N 1
ATOM 2735 C CA . ILE A 1 346 ? 21.579 25.200 30.466 1.00 54.44 346 ILE A CA 1
ATOM 2736 C C . ILE A 1 346 ? 22.603 26.273 30.872 1.00 54.44 346 ILE A C 1
ATOM 2738 O O . ILE A 1 346 ? 23.745 25.971 31.221 1.00 54.44 346 ILE A O 1
ATOM 2742 N N . GLU A 1 347 ? 22.207 27.548 30.804 1.00 58.00 347 GLU A N 1
ATOM 2743 C CA . GLU A 1 347 ? 22.959 28.632 31.448 1.00 58.00 347 GLU A CA 1
ATOM 2744 C C . GLU A 1 347 ? 22.787 28.548 32.975 1.00 58.00 347 GLU A C 1
ATOM 2746 O O . GLU A 1 347 ? 21.679 28.598 33.512 1.00 58.00 347 GLU A O 1
ATOM 2751 N N . GLU A 1 348 ? 23.913 28.410 33.677 1.00 55.97 348 GLU A N 1
ATOM 2752 C CA . GLU A 1 348 ? 24.021 28.505 35.131 1.00 55.97 348 GLU A CA 1
ATOM 2753 C C . GLU A 1 348 ? 23.565 29.896 35.618 1.00 55.97 348 GLU A C 1
ATOM 2755 O O . GLU A 1 348 ? 24.277 30.891 35.458 1.00 55.97 348 GLU A O 1
ATOM 2760 N N . GLU A 1 349 ? 22.403 29.981 36.275 1.00 58.72 349 GLU A N 1
ATOM 2761 C CA . GLU A 1 349 ? 22.087 31.128 37.131 1.00 58.72 349 GLU A CA 1
ATOM 2762 C C . GLU A 1 349 ? 22.946 31.059 38.408 1.00 58.72 349 GLU A C 1
ATOM 2764 O O . GLU A 1 349 ? 22.652 30.343 39.367 1.00 58.72 349 GLU A O 1
ATOM 2769 N N . ASP A 1 350 ? 24.048 31.812 38.393 1.00 68.75 350 ASP A N 1
ATOM 2770 C CA . ASP A 1 350 ? 24.926 32.069 39.535 1.00 68.75 350 ASP A CA 1
ATOM 2771 C C . ASP A 1 350 ? 24.215 32.970 40.570 1.00 68.75 350 ASP A C 1
ATOM 2773 O O . ASP A 1 350 ? 23.990 34.170 40.371 1.00 68.75 350 ASP A O 1
ATOM 2777 N N . ASP A 1 351 ? 23.849 32.360 41.698 1.00 64.50 351 ASP A N 1
ATOM 2778 C CA . ASP A 1 351 ? 23.229 32.977 42.872 1.00 64.50 351 ASP A CA 1
ATOM 2779 C C . ASP A 1 351 ? 24.214 33.928 43.593 1.00 64.50 351 ASP A C 1
ATOM 2781 O O . ASP A 1 351 ? 24.943 33.565 44.525 1.00 64.50 351 ASP A O 1
ATOM 2785 N N . GLY A 1 352 ? 24.204 35.205 43.207 1.00 61.91 352 GLY A N 1
ATOM 2786 C CA . GLY A 1 352 ? 24.922 36.271 43.910 1.00 61.91 352 GLY A CA 1
ATOM 2787 C C . GLY A 1 352 ? 24.206 36.753 45.183 1.00 61.91 352 GLY A C 1
ATOM 2788 O O . GLY A 1 352 ? 23.231 37.505 45.108 1.00 61.91 352 GLY A O 1
ATOM 2789 N N . LYS A 1 353 ? 24.743 36.395 46.359 1.00 52.28 353 LYS A N 1
ATOM 2790 C CA . LYS A 1 353 ? 24.468 37.024 47.671 1.00 52.28 353 LYS A CA 1
ATOM 2791 C C . LYS A 1 353 ? 25.576 37.964 48.131 1.00 52.28 353 LYS A C 1
ATOM 2793 O O . LYS A 1 353 ? 26.762 37.608 47.961 1.00 52.28 353 LYS A O 1
#

Foldseek 3Di:
DQWDDDPVVRDTDHDPDPDDPDDDDDPPPPDDDDDDDDDDDPDPDPDPPPPPPDDPPDVVVVVVCVCVVVLQVPPQAFWKKKAKDDQFWKWKAFPVRAIATADPNDGHHGQPPKDWDQCPPPDDDDPDPVRGTTTIIHTPPTWMKIKGHLQPPPAWDFMKMWIRHHFKIKIFGRPIDGHGDMWMWTWDDDDQKTKIKTWDQDQKGGWIKMWGDDPFKIKIKIKIWPGQDDRTWIWMWMAGRVQQKTKTAGQRGPAKIWMWIWMWIQGPVGIWIFIDGRDIDGHQKMKIWNNVDADPVNQWTKIFMDHNVPPDTDDIDTGGTCVVPDPVCVVVVVVPVVVPPPPPPPDDPDDDD

pLDDT: mean 79.07, std 21.51, range [31.55, 98.56]

Radius of gyration: 24.39 Å; chains: 1; bounding box: 51×83×73 Å